Protein AF-S7HVR5-F1 (afdb_monomer_lite)

Secondary structure (DSSP, 8-state):
-EEEEEEESS--SS--TTSTTSS----TTSSSEEEB-HHHHHHHHHHGGG-TTSPB--EETTEEPPTTSHHHHHHHHHHHH-HHHHHHHTTT-HHHHHHHHHHHTT-SS-SEE--B--EEEEEEETT--GGGPEETT-B---HHHHHHHHHHHHHHH--GGG--HHHHHHHHHTT----TT--HHHHHHHHHHHHHHHHHTT-TT-TT----S--SHHHHHHHHHHHHS-----HHHHHHHHTS-HHHHHHHHHHHTTS----TT--BHHHHHHHHHHHHHHH-TTS-HHHHHHHHHHHHHHHS---EEEEE-SSSSTT-EEEEE--HHHHHT-EEEE--TTS--------

pLDDT: mean 81.29, std 15.06, range [29.91, 96.62]

Foldseek 3Di:
DDKWKAFFLDDDQADDLVCQCLGLVDQPLFRFGWTAHLQLRVQSLAVQQPPPSGFWFKFAPNHTDDPPDLLNVLVVCCVVPNLVVSVVVCPPVVVNVVNSVVQPVVPDDGNIDTGSRTFMKTKFFPPDDQVVFAALQDFPPDLVLVLLLQLVLCQVQPDPVPADPQLQVLLVVLVHHDDPPDGLLNSLVSLVVSQLVVLCVVDVPPPVPDPDPPDDVLSSVLSCCQLAVDDPDPVVSVVSVVSGDPSSVSNSCSSCVLTFRHYNVGRRNSSQLVSQLSSNCSSCVVDDSSRSSLVSLVSCCVSVVRQWHWYQRPDDDVRGIMITGSHPVSRRPMHIDTDDSPDPPPDPDDD

Organism: NCBI:txid1336752

Structure (mmCIF, N/CA/C/O backbone):
data_AF-S7HVR5-F1
#
_entry.id   AF-S7HVR5-F1
#
loop_
_atom_site.group_PDB
_atom_site.id
_atom_site.type_symbol
_atom_site.label_atom_id
_atom_site.label_alt_id
_atom_site.label_comp_id
_atom_site.label_asym_id
_atom_site.label_entity_id
_atom_site.label_seq_id
_atom_site.pdbx_PDB_ins_code
_atom_site.Cartn_x
_atom_site.Cartn_y
_atom_site.Cartn_z
_atom_site.occupancy
_atom_site.B_iso_or_equiv
_atom_site.auth_seq_id
_atom_site.auth_comp_id
_atom_site.auth_asym_id
_atom_site.auth_atom_id
_atom_site.pdbx_PDB_model_num
ATOM 1 N N . MET A 1 1 ? 0.130 -18.355 -11.139 1.00 87.44 1 MET A N 1
ATOM 2 C CA . MET A 1 1 ? 1.204 -17.489 -11.684 1.00 87.44 1 MET A CA 1
ATOM 3 C C . MET A 1 1 ? 0.546 -16.626 -12.722 1.00 87.44 1 MET A C 1
ATOM 5 O O . MET A 1 1 ? -0.031 -17.181 -13.649 1.00 87.44 1 MET A O 1
ATOM 9 N N . ILE A 1 2 ? 0.646 -15.315 -12.573 1.00 93.62 2 ILE A N 1
ATOM 10 C CA . ILE A 1 2 ? 0.041 -14.363 -13.503 1.00 93.62 2 ILE A CA 1
ATOM 11 C C . ILE A 1 2 ? 1.133 -13.702 -14.338 1.00 93.62 2 ILE A C 1
ATOM 13 O O . ILE A 1 2 ? 2.229 -13.432 -13.839 1.00 93.62 2 ILE A O 1
ATOM 17 N N . THR A 1 3 ? 0.840 -13.453 -15.611 1.00 95.44 3 THR A N 1
ATOM 18 C CA . THR A 1 3 ? 1.659 -12.600 -16.475 1.00 95.44 3 THR A CA 1
ATOM 19 C C . THR A 1 3 ? 0.912 -11.296 -16.693 1.00 95.44 3 THR A C 1
ATOM 21 O O . THR A 1 3 ? -0.215 -11.296 -17.176 1.00 95.44 3 THR A O 1
ATOM 24 N N . THR A 1 4 ? 1.539 -10.191 -16.314 1.00 95.88 4 THR A N 1
ATOM 25 C CA . THR A 1 4 ? 0.947 -8.852 -16.321 1.00 95.88 4 THR A CA 1
ATOM 26 C C . THR A 1 4 ? 1.988 -7.819 -16.751 1.00 95.88 4 THR A C 1
ATOM 28 O O . THR A 1 4 ? 3.149 -8.169 -16.982 1.00 95.88 4 THR A O 1
ATOM 31 N N . PHE A 1 5 ? 1.595 -6.559 -16.912 1.00 95.88 5 PHE A N 1
ATOM 32 C CA . PHE A 1 5 ? 2.468 -5.502 -17.418 1.00 95.88 5 PHE A CA 1
ATOM 33 C C . PHE A 1 5 ? 2.444 -4.287 -16.504 1.00 95.88 5 PHE A C 1
ATOM 35 O O . PHE A 1 5 ? 1.416 -3.957 -15.928 1.00 95.88 5 PHE A O 1
ATOM 42 N N . THR A 1 6 ? 3.569 -3.593 -16.388 1.00 93.75 6 THR A N 1
ATOM 43 C CA . THR A 1 6 ? 3.641 -2.306 -15.685 1.00 93.75 6 THR A CA 1
ATOM 44 C C . THR A 1 6 ? 4.550 -1.356 -16.443 1.00 93.75 6 THR A C 1
ATOM 46 O O . THR A 1 6 ? 5.480 -1.791 -17.127 1.00 93.75 6 THR A O 1
ATOM 49 N N . ALA A 1 7 ? 4.280 -0.062 -16.330 1.00 91.12 7 ALA A N 1
ATOM 50 C CA . ALA A 1 7 ? 5.158 0.974 -16.838 1.00 91.12 7 ALA A CA 1
ATOM 51 C C . ALA A 1 7 ? 5.662 1.824 -15.682 1.00 91.12 7 ALA A C 1
ATOM 53 O O . ALA A 1 7 ? 4.897 2.202 -14.797 1.00 91.12 7 ALA A O 1
ATOM 54 N N . THR A 1 8 ? 6.943 2.167 -15.715 1.00 89.06 8 THR A N 1
ATOM 55 C CA . THR A 1 8 ? 7.559 3.021 -14.701 1.00 89.06 8 THR A CA 1
ATOM 56 C C . THR A 1 8 ? 8.402 4.092 -15.364 1.00 89.06 8 THR A C 1
ATOM 58 O O . THR A 1 8 ? 8.931 3.889 -16.455 1.00 89.06 8 THR A O 1
ATOM 61 N N . PRO A 1 9 ? 8.597 5.246 -14.720 1.00 87.50 9 PRO A N 1
ATOM 62 C CA . PRO A 1 9 ? 9.498 6.253 -15.259 1.00 87.50 9 PRO A CA 1
ATOM 63 C C . PRO A 1 9 ? 10.960 5.848 -15.107 1.00 87.50 9 PRO A C 1
ATOM 65 O O . PRO A 1 9 ? 11.780 6.351 -15.854 1.00 87.50 9 PRO A O 1
ATOM 68 N N . LYS A 1 10 ? 11.311 4.969 -14.164 1.00 87.12 10 LYS A N 1
ATOM 69 C CA . LYS A 1 10 ? 12.697 4.575 -13.883 1.00 87.12 10 LYS A CA 1
ATOM 70 C C . LYS A 1 10 ? 12.962 3.111 -14.206 1.00 87.12 10 LYS A C 1
ATOM 72 O O . LYS A 1 10 ? 12.106 2.265 -13.929 1.00 87.12 10 LYS A O 1
ATOM 77 N N . ARG A 1 11 ? 14.155 2.816 -14.730 1.00 87.31 11 ARG A N 1
ATOM 78 C CA . ARG A 1 11 ? 14.681 1.453 -14.869 1.00 87.31 11 ARG A CA 1
ATOM 79 C C . ARG A 1 11 ? 15.005 0.841 -13.510 1.00 87.31 11 ARG A C 1
ATOM 81 O O . ARG A 1 11 ? 15.521 1.522 -12.623 1.00 87.31 11 ARG A O 1
ATOM 88 N N . PHE A 1 12 ? 14.712 -0.445 -13.349 1.00 87.44 12 PHE A N 1
ATOM 89 C CA . PHE A 1 12 ? 15.081 -1.222 -12.170 1.00 87.44 12 PHE A CA 1
ATOM 90 C C . PHE A 1 12 ? 15.199 -2.709 -12.512 1.00 87.44 12 PHE A C 1
ATOM 92 O O . PHE A 1 12 ? 14.479 -3.215 -13.366 1.00 87.44 12 PHE A O 1
ATOM 99 N N . ASP A 1 13 ? 16.068 -3.407 -11.780 1.00 87.12 13 ASP A N 1
ATOM 100 C CA . ASP A 1 13 ? 16.303 -4.849 -11.957 1.00 87.12 13 ASP A CA 1
ATOM 101 C C . ASP A 1 13 ? 15.422 -5.719 -11.050 1.00 87.12 13 ASP A C 1
ATOM 103 O O . ASP A 1 13 ? 15.307 -6.928 -11.243 1.00 87.12 13 ASP A O 1
ATOM 107 N N . LYS A 1 14 ? 14.812 -5.108 -10.031 1.00 90.38 14 LYS A N 1
ATOM 108 C CA . LYS A 1 14 ? 13.903 -5.760 -9.087 1.00 90.38 14 LYS A CA 1
ATOM 109 C C . LYS A 1 14 ? 12.926 -4.759 -8.480 1.00 90.38 14 LYS A C 1
ATOM 111 O O . LYS A 1 14 ? 13.266 -3.582 -8.334 1.00 90.38 14 LYS A O 1
ATOM 116 N N . PHE A 1 15 ? 11.749 -5.242 -8.091 1.00 89.00 15 PHE A N 1
ATOM 117 C CA . PHE A 1 15 ? 10.812 -4.455 -7.297 1.00 89.00 15 PHE A CA 1
ATOM 118 C C . PHE A 1 15 ? 11.431 -4.105 -5.942 1.00 89.00 15 PHE A C 1
ATOM 120 O O . PHE A 1 15 ? 12.113 -4.918 -5.319 1.00 89.00 15 PHE A O 1
ATOM 127 N N . ASP A 1 16 ? 11.223 -2.864 -5.517 1.00 85.06 16 ASP A N 1
ATOM 128 C CA . ASP A 1 16 ? 11.721 -2.334 -4.253 1.00 85.06 16 ASP A CA 1
ATOM 129 C C . ASP A 1 16 ? 10.683 -1.354 -3.711 1.00 85.06 16 ASP A C 1
ATOM 131 O O . ASP A 1 16 ? 10.463 -0.281 -4.281 1.00 85.06 16 ASP A O 1
ATOM 135 N N . PHE A 1 17 ? 10.038 -1.726 -2.608 1.00 81.56 17 PHE A N 1
ATOM 136 C CA . PHE A 1 17 ? 9.002 -0.913 -1.972 1.00 81.56 17 PHE A CA 1
ATOM 137 C C . PHE A 1 17 ? 9.556 0.407 -1.429 1.00 81.56 17 PHE A C 1
ATOM 139 O O . PHE A 1 17 ? 8.809 1.357 -1.220 1.00 81.56 17 PHE A O 1
ATOM 146 N N . ASN A 1 18 ? 10.873 0.532 -1.257 1.00 80.56 18 ASN A N 1
ATOM 147 C CA . ASN A 1 18 ? 11.508 1.802 -0.898 1.00 80.56 18 ASN A CA 1
ATOM 148 C C . ASN A 1 18 ? 11.632 2.766 -2.082 1.00 80.56 18 ASN A C 1
ATOM 150 O O . ASN A 1 18 ? 12.010 3.919 -1.893 1.00 80.56 18 ASN A O 1
ATOM 154 N N . LYS A 1 19 ? 11.315 2.305 -3.297 1.00 76.25 19 LYS A N 1
ATOM 155 C CA . LYS A 1 19 ? 11.345 3.098 -4.531 1.00 76.25 19 LYS A CA 1
ATOM 156 C C . LYS A 1 19 ? 9.959 3.352 -5.124 1.00 76.25 19 LYS A C 1
ATOM 158 O O . LYS A 1 19 ? 9.861 4.082 -6.113 1.00 76.25 19 LYS A O 1
ATOM 163 N N . ILE A 1 20 ? 8.890 2.809 -4.541 1.00 72.56 20 ILE A N 1
ATOM 164 C CA . ILE A 1 20 ? 7.516 3.180 -4.913 1.00 72.56 20 ILE A CA 1
ATOM 165 C C . ILE A 1 20 ? 7.343 4.691 -4.676 1.00 72.56 20 ILE A C 1
ATOM 167 O O . ILE A 1 20 ? 7.841 5.238 -3.696 1.00 72.56 20 ILE A O 1
ATOM 171 N N . GLY A 1 21 ? 6.712 5.393 -5.622 1.00 59.53 21 GLY A N 1
ATOM 172 C CA . GLY A 1 21 ? 6.538 6.849 -5.560 1.00 59.53 21 GLY A CA 1
ATOM 173 C C . GLY A 1 21 ? 7.727 7.675 -6.070 1.00 59.53 21 GLY A C 1
ATOM 174 O O . GLY A 1 21 ? 7.537 8.837 -6.414 1.00 59.53 21 GLY A O 1
ATOM 175 N N . THR A 1 22 ? 8.918 7.086 -6.270 1.00 56.16 22 THR A N 1
ATOM 176 C CA . THR A 1 22 ? 10.087 7.795 -6.855 1.00 56.16 22 THR A CA 1
ATOM 177 C C . THR A 1 22 ? 9.937 8.125 -8.351 1.00 56.16 22 THR A C 1
ATOM 179 O O . THR A 1 22 ? 10.825 8.724 -8.957 1.00 56.16 22 THR A O 1
ATOM 182 N N . GLY A 1 23 ? 8.776 7.808 -8.933 1.00 49.44 23 GLY A N 1
ATOM 183 C CA . GLY A 1 23 ? 8.323 8.453 -10.160 1.00 49.44 23 GLY A CA 1
ATOM 184 C C . GLY A 1 23 ? 6.919 8.073 -10.655 1.00 49.44 23 GLY A C 1
ATOM 185 O O . GLY A 1 23 ? 6.412 8.727 -11.561 1.00 49.44 23 GLY A O 1
ATOM 186 N N . THR A 1 24 ? 6.255 7.053 -10.106 1.00 50.53 24 THR A N 1
ATOM 187 C CA . THR A 1 24 ? 4.878 6.720 -10.523 1.00 50.53 24 THR A CA 1
ATOM 188 C C . THR A 1 24 ? 3.845 7.717 -9.994 1.00 50.53 24 THR A C 1
ATOM 190 O O . THR A 1 24 ? 2.806 7.882 -10.621 1.00 50.53 24 THR A O 1
ATOM 193 N N . GLY A 1 25 ? 4.136 8.400 -8.875 1.00 51.62 25 GLY A N 1
ATOM 194 C CA . GLY A 1 25 ? 3.323 9.488 -8.311 1.00 51.62 25 GLY A CA 1
ATOM 195 C C . GLY A 1 25 ? 1.897 9.113 -7.890 1.00 51.62 25 GLY A C 1
ATOM 196 O O . GLY A 1 25 ? 1.146 9.989 -7.478 1.00 51.62 25 GLY A O 1
ATOM 197 N N . LEU A 1 26 ? 1.511 7.841 -8.008 1.00 56.91 26 LEU A N 1
ATOM 198 C CA . LEU A 1 26 ? 0.142 7.374 -7.835 1.00 56.91 26 LEU A CA 1
ATOM 199 C C . LEU A 1 26 ? 0.158 6.148 -6.918 1.00 56.91 26 LEU A C 1
ATOM 201 O O . LEU A 1 26 ? 0.601 5.074 -7.315 1.00 56.91 26 LEU A O 1
ATOM 205 N N . ALA A 1 27 ? -0.295 6.343 -5.682 1.00 68.75 27 ALA A N 1
ATOM 206 C CA . ALA A 1 27 ? -0.603 5.296 -4.708 1.00 68.75 27 ALA A CA 1
ATOM 207 C C . ALA A 1 27 ? -2.101 5.380 -4.363 1.00 68.75 27 ALA A C 1
ATOM 209 O O . ALA A 1 27 ? -2.484 5.573 -3.215 1.00 68.75 27 ALA A O 1
ATOM 210 N N . ARG A 1 28 ? -2.950 5.347 -5.401 1.00 76.12 28 ARG A N 1
ATOM 211 C CA . ARG A 1 28 ? -4.399 5.597 -5.291 1.00 76.12 28 ARG A CA 1
ATOM 212 C C . ARG A 1 28 ? -5.130 4.500 -4.515 1.00 76.12 28 ARG A C 1
ATOM 214 O O . ARG A 1 28 ? -6.052 4.795 -3.769 1.00 76.12 28 ARG A O 1
ATOM 221 N N . HIS A 1 29 ? -4.722 3.257 -4.724 1.00 77.50 29 HIS A N 1
ATOM 222 C CA . HIS A 1 29 ? -5.319 2.050 -4.162 1.00 77.50 29 HIS A CA 1
ATOM 223 C C . HIS A 1 29 ? -4.344 1.393 -3.173 1.00 77.50 29 HIS A C 1
ATOM 225 O O . HIS A 1 29 ? -4.072 0.196 -3.229 1.00 77.50 29 HIS A O 1
ATOM 231 N N . GLY A 1 30 ? -3.733 2.225 -2.323 1.00 75.06 30 GLY A N 1
ATOM 232 C CA . GLY A 1 30 ? -2.709 1.820 -1.365 1.00 75.06 30 GLY A CA 1
ATOM 233 C C . GLY A 1 30 ? -1.280 1.831 -1.919 1.00 75.06 30 GLY A C 1
ATOM 234 O O . GLY A 1 30 ? -1.008 2.155 -3.086 1.00 75.06 30 GLY A O 1
ATOM 235 N N . PHE A 1 31 ? -0.334 1.493 -1.040 1.00 84.38 31 PHE A N 1
ATOM 236 C CA . PHE A 1 31 ? 1.101 1.527 -1.326 1.00 84.38 31 PHE A CA 1
ATOM 237 C C . PHE A 1 31 ? 1.615 0.207 -1.927 1.00 84.38 31 PHE A C 1
ATOM 239 O O . PHE A 1 31 ? 2.047 -0.700 -1.219 1.00 84.38 31 PHE A O 1
ATOM 246 N N . GLY A 1 32 ? 1.586 0.094 -3.253 1.00 88.38 32 GLY A N 1
ATOM 247 C CA . GLY A 1 32 ? 1.993 -1.127 -3.951 1.00 88.38 32 GLY A CA 1
ATOM 248 C C . GLY A 1 32 ? 2.496 -0.883 -5.368 1.00 88.38 32 GLY A C 1
ATOM 249 O O . GLY A 1 32 ? 2.666 0.259 -5.805 1.00 88.38 32 GLY A O 1
ATOM 250 N N . PHE A 1 33 ? 2.734 -1.975 -6.095 1.00 90.56 33 PHE A N 1
ATOM 251 C CA . PHE A 1 33 ? 2.999 -1.918 -7.531 1.00 90.56 33 PHE A CA 1
ATOM 252 C C . PHE A 1 33 ? 1.731 -2.209 -8.325 1.00 90.56 33 PHE A C 1
ATOM 254 O O . PHE A 1 33 ? 0.983 -3.133 -8.017 1.00 90.56 33 PHE A O 1
ATOM 261 N N . TYR A 1 34 ? 1.539 -1.409 -9.368 1.00 92.44 34 TYR A N 1
ATOM 262 C CA . TYR A 1 34 ? 0.348 -1.397 -10.199 1.00 92.44 34 TYR A CA 1
ATOM 263 C C . TYR A 1 34 ? 0.660 -2.084 -11.520 1.00 92.44 34 TYR A C 1
ATOM 265 O O . TYR A 1 34 ? 1.657 -1.772 -12.183 1.00 92.44 34 TYR A O 1
ATOM 273 N N . PHE A 1 35 ? -0.191 -3.026 -11.896 1.00 94.44 35 PHE A N 1
ATOM 274 C CA . PHE A 1 35 ? -0.044 -3.843 -13.084 1.00 94.44 35 PHE A CA 1
ATOM 275 C C . PHE A 1 35 ? -1.344 -3.887 -13.869 1.00 94.44 35 PHE A C 1
ATOM 277 O O . PHE A 1 35 ? -2.427 -3.742 -13.319 1.00 94.44 35 PHE A O 1
ATOM 284 N N . GLY A 1 36 ? -1.261 -4.147 -15.161 1.00 94.88 36 GLY A N 1
ATOM 285 C CA . GLY A 1 36 ? -2.432 -4.175 -16.013 1.00 94.88 36 GLY A CA 1
ATOM 286 C C . GLY A 1 36 ? -2.220 -4.947 -17.296 1.00 94.88 36 GLY A C 1
ATOM 287 O O . GLY A 1 36 ? -1.223 -5.650 -17.497 1.00 94.88 36 GLY A O 1
ATOM 288 N N . SER A 1 37 ? -3.187 -4.779 -18.191 1.00 95.19 37 SER A N 1
ATOM 289 C CA . SER A 1 37 ? -3.078 -5.256 -19.561 1.00 95.19 37 SER A CA 1
ATOM 290 C C . SER A 1 37 ? -1.877 -4.597 -20.273 1.00 95.19 37 SER A C 1
ATOM 292 O O . SER A 1 37 ? -1.429 -3.514 -19.877 1.00 95.19 37 SER A O 1
ATOM 294 N N . PRO A 1 38 ? -1.345 -5.204 -21.351 1.00 94.19 38 PRO A N 1
ATOM 295 C CA . PRO A 1 38 ? -0.306 -4.564 -22.158 1.00 94.19 38 PRO A CA 1
ATOM 296 C C . PRO A 1 38 ? -0.720 -3.182 -22.679 1.00 94.19 38 PRO A C 1
ATOM 298 O O . PRO A 1 38 ? 0.121 -2.290 -22.785 1.00 94.19 38 PRO A O 1
ATOM 301 N N . ASP A 1 39 ? -1.999 -3.008 -23.024 1.00 93.44 39 ASP A N 1
ATOM 302 C CA . ASP A 1 39 ? -2.537 -1.742 -23.522 1.00 93.44 39 ASP A CA 1
ATOM 303 C C . ASP A 1 39 ? -2.596 -0.698 -22.402 1.00 93.44 39 ASP A C 1
ATOM 305 O O . ASP A 1 39 ? -2.081 0.405 -22.580 1.00 93.44 39 ASP A O 1
ATOM 309 N N . LEU A 1 40 ? -3.087 -1.071 -21.217 1.00 93.56 40 LEU A N 1
ATOM 310 C CA . LEU A 1 40 ? -3.104 -0.187 -20.053 1.00 93.56 40 LEU A CA 1
ATOM 311 C C . LEU A 1 40 ? -1.691 0.260 -19.658 1.00 93.56 40 LEU A C 1
ATOM 313 O O . LEU A 1 40 ? -1.435 1.444 -19.442 1.00 93.56 40 LEU A O 1
ATOM 317 N N . ALA A 1 41 ? -0.736 -0.669 -19.613 1.00 93.00 41 ALA A N 1
ATOM 318 C CA . ALA A 1 41 ? 0.645 -0.337 -19.288 1.00 93.00 41 ALA A CA 1
ATOM 319 C C . ALA A 1 41 ? 1.280 0.594 -20.345 1.00 93.00 41 ALA A C 1
ATOM 321 O O . ALA A 1 41 ? 2.046 1.491 -19.994 1.00 93.00 41 ALA A O 1
ATOM 322 N N . LYS A 1 42 ? 0.928 0.462 -21.634 1.00 91.19 42 LYS A N 1
ATOM 323 C CA . LYS A 1 42 ? 1.323 1.433 -22.677 1.00 91.19 42 LYS A CA 1
ATOM 324 C C . LYS A 1 42 ? 0.681 2.804 -22.472 1.00 91.19 42 LYS A C 1
ATOM 326 O O . LYS A 1 42 ? 1.344 3.814 -22.729 1.00 91.19 42 LYS A O 1
ATOM 331 N N . ASP A 1 43 ? -0.566 2.855 -22.019 1.00 90.94 43 ASP A N 1
ATOM 332 C CA . ASP A 1 43 ? -1.246 4.113 -21.715 1.00 90.94 43 ASP A CA 1
ATOM 333 C C . ASP A 1 43 ? -0.558 4.830 -20.547 1.00 90.94 43 ASP A C 1
ATOM 335 O O . ASP A 1 43 ? -0.200 6.001 -20.696 1.00 90.94 43 ASP A O 1
ATOM 339 N N . TYR A 1 44 ? -0.215 4.120 -19.466 1.00 90.00 44 TYR A N 1
ATOM 340 C CA . TYR A 1 44 ? 0.633 4.652 -18.389 1.00 90.00 44 TYR A CA 1
ATOM 341 C C . TYR A 1 44 ? 2.002 5.114 -18.904 1.00 90.00 44 TYR A C 1
ATOM 343 O O . TYR A 1 44 ? 2.408 6.246 -18.641 1.00 90.00 44 TYR A O 1
ATOM 351 N N . LEU A 1 45 ? 2.694 4.302 -19.711 1.00 88.81 45 LEU A N 1
ATOM 352 C CA . LEU A 1 45 ? 3.977 4.673 -20.323 1.00 88.81 45 LEU A CA 1
ATOM 353 C C . LEU A 1 45 ? 3.878 5.985 -21.119 1.00 88.81 45 LEU A C 1
ATOM 355 O O . LEU A 1 45 ? 4.805 6.796 -21.150 1.00 88.81 45 LEU A O 1
ATOM 359 N N . SER A 1 46 ? 2.740 6.215 -21.776 1.00 86.94 46 SER A N 1
ATOM 360 C CA . SER A 1 46 ? 2.511 7.422 -22.564 1.00 86.94 46 SER A CA 1
ATOM 361 C C . SER A 1 46 ? 2.496 8.698 -21.716 1.00 86.94 46 SER A C 1
ATOM 363 O O . SER A 1 46 ? 2.916 9.743 -22.220 1.00 86.94 46 SER A O 1
ATOM 365 N N . THR A 1 47 ? 2.106 8.606 -20.441 1.00 86.31 47 THR A N 1
ATOM 366 C CA . THR A 1 47 ? 2.099 9.730 -19.489 1.00 86.31 47 THR A CA 1
ATOM 367 C C . THR A 1 47 ? 3.513 10.178 -19.116 1.00 86.31 47 THR A C 1
ATOM 369 O O . THR A 1 47 ? 3.751 11.363 -18.888 1.00 86.31 47 THR A O 1
ATOM 372 N N . TYR A 1 48 ? 4.492 9.269 -19.168 1.00 86.44 48 TYR A N 1
ATOM 373 C CA . TYR A 1 48 ? 5.888 9.584 -18.866 1.00 86.44 48 TYR A CA 1
ATOM 374 C C . TYR A 1 48 ? 6.599 10.349 -19.982 1.00 86.44 48 TYR A C 1
ATOM 376 O O . TYR A 1 48 ? 7.662 10.904 -19.726 1.00 86.44 48 TYR A O 1
ATOM 384 N N . LYS A 1 49 ? 6.002 10.455 -21.184 1.00 80.88 49 LYS A N 1
ATOM 385 C CA . LYS A 1 49 ? 6.577 11.150 -22.359 1.00 80.88 49 LYS A CA 1
ATOM 386 C C . LYS A 1 49 ? 7.032 12.584 -22.081 1.00 80.88 49 LYS A C 1
ATOM 388 O O . LYS A 1 49 ? 7.899 13.099 -22.788 1.00 80.88 49 LYS A O 1
ATOM 393 N N . THR A 1 50 ? 6.382 13.238 -21.125 1.00 76.75 50 THR A N 1
ATOM 394 C CA . THR A 1 50 ? 6.617 14.635 -20.742 1.00 76.75 50 THR A CA 1
ATOM 395 C C . THR A 1 50 ? 7.053 14.771 -19.286 1.00 76.75 50 THR A C 1
ATOM 397 O O . THR A 1 50 ? 7.040 15.876 -18.754 1.00 76.75 50 THR A O 1
ATOM 400 N N . TYR A 1 51 ? 7.384 13.663 -18.621 1.00 81.44 51 TYR A N 1
ATOM 401 C CA . TYR A 1 51 ? 7.823 13.669 -17.234 1.00 81.44 51 TYR A CA 1
ATOM 402 C C . TYR A 1 51 ? 9.350 13.719 -17.182 1.00 81.44 51 TYR A C 1
ATOM 404 O O . TYR A 1 51 ? 10.015 12.744 -17.521 1.00 81.44 51 TYR A O 1
ATOM 412 N N . ASP A 1 52 ? 9.909 14.839 -16.722 1.00 79.31 52 ASP A N 1
ATOM 413 C CA . ASP A 1 52 ? 11.367 15.043 -16.634 1.00 79.31 52 ASP A CA 1
ATOM 414 C C . ASP A 1 52 ? 12.058 14.033 -15.700 1.00 79.31 52 ASP A C 1
ATOM 416 O O . ASP A 1 52 ? 13.254 13.773 -15.819 1.00 79.31 52 ASP A O 1
ATOM 420 N N . GLY A 1 53 ? 11.305 13.425 -14.777 1.00 80.88 53 GLY A N 1
ATOM 421 C CA . GLY A 1 53 ? 11.796 12.348 -13.922 1.00 80.88 53 GLY A CA 1
ATOM 422 C C . GLY A 1 53 ? 11.893 10.991 -14.624 1.00 80.88 53 GLY A C 1
ATOM 423 O O . GLY A 1 53 ? 12.434 10.061 -14.031 1.00 80.88 53 GLY A O 1
ATOM 424 N N . ALA A 1 54 ? 11.406 10.838 -15.857 1.00 84.81 54 ALA A N 1
ATOM 425 C CA . ALA A 1 54 ? 11.473 9.575 -16.580 1.00 84.81 54 ALA A CA 1
ATOM 426 C C . ALA A 1 54 ? 12.828 9.356 -17.258 1.00 84.81 54 ALA A C 1
ATOM 428 O O . ALA A 1 54 ? 13.447 10.274 -17.789 1.00 84.81 54 ALA A O 1
ATOM 429 N N . ASP A 1 55 ? 13.279 8.110 -17.255 1.00 82.31 55 ASP A N 1
ATOM 430 C CA . ASP A 1 55 ? 14.494 7.696 -17.923 1.00 82.31 55 ASP A CA 1
ATOM 431 C C . ASP A 1 55 ? 14.349 7.868 -19.440 1.00 82.31 55 ASP A C 1
ATOM 433 O O . ASP A 1 55 ? 13.267 7.661 -20.023 1.00 82.31 55 ASP A O 1
ATOM 437 N N . PRO A 1 56 ? 15.440 8.288 -20.098 1.00 80.19 56 PRO A N 1
ATOM 438 C CA . PRO A 1 56 ? 15.429 8.541 -21.520 1.00 80.19 56 PRO A CA 1
ATOM 439 C C . PRO A 1 56 ? 15.325 7.233 -22.302 1.00 80.19 56 PRO A C 1
ATOM 441 O O . PRO A 1 56 ? 16.032 6.259 -22.045 1.00 80.19 56 PRO A O 1
ATOM 444 N N . THR A 1 57 ? 14.489 7.232 -23.337 1.00 81.50 57 THR A N 1
ATOM 445 C CA . THR A 1 57 ? 14.544 6.213 -24.386 1.00 81.50 57 THR A CA 1
ATOM 446 C C . THR A 1 57 ? 15.276 6.796 -25.583 1.00 81.50 57 THR A C 1
ATOM 448 O O . THR A 1 57 ? 14.744 7.663 -26.275 1.00 81.50 57 THR A O 1
ATOM 451 N N . TYR A 1 58 ? 16.483 6.316 -25.873 1.00 84.19 58 TYR A N 1
ATOM 452 C CA . TYR A 1 58 ? 17.202 6.754 -27.066 1.00 84.19 58 TYR A CA 1
ATOM 453 C C . TYR A 1 58 ? 16.656 6.052 -28.305 1.00 84.19 58 TYR A C 1
ATOM 455 O O . TYR A 1 58 ? 16.538 4.828 -28.349 1.00 84.19 58 TYR A O 1
ATOM 463 N N . MET A 1 59 ? 16.317 6.832 -29.332 1.00 81.94 59 MET A N 1
ATOM 464 C CA . MET A 1 59 ? 15.839 6.299 -30.605 1.00 81.94 59 MET A CA 1
ATOM 465 C C . MET A 1 59 ? 16.651 6.843 -31.772 1.00 81.94 59 MET A C 1
ATOM 467 O O . MET A 1 59 ? 16.893 8.046 -31.864 1.00 81.94 59 MET A O 1
ATOM 471 N N . TYR A 1 60 ? 16.979 5.979 -32.727 1.00 82.81 60 TYR A N 1
ATOM 472 C CA . TYR A 1 60 ? 17.623 6.349 -33.983 1.00 82.81 60 TYR A CA 1
ATOM 473 C C . TYR A 1 60 ? 16.862 5.738 -35.157 1.00 82.81 60 TYR A C 1
ATOM 475 O O . TYR A 1 60 ? 16.618 4.533 -35.191 1.00 82.81 60 TYR A O 1
ATOM 483 N N . LYS A 1 61 ? 16.461 6.574 -36.128 1.00 81.12 61 LYS A N 1
ATOM 484 C CA . LYS A 1 61 ? 15.632 6.160 -37.282 1.00 81.12 61 LYS A CA 1
ATOM 485 C C . LYS A 1 61 ? 14.393 5.350 -36.862 1.00 81.12 61 LYS A C 1
ATOM 487 O O . LYS A 1 61 ? 14.108 4.299 -37.430 1.00 81.12 61 LYS A O 1
ATOM 492 N N . SER A 1 62 ? 13.693 5.838 -35.837 1.00 74.88 62 SER A N 1
ATOM 493 C CA . SER A 1 62 ? 12.495 5.210 -35.256 1.00 74.88 62 SER A CA 1
ATOM 494 C C . SER A 1 62 ? 12.713 3.841 -34.601 1.00 74.88 62 SER A C 1
ATOM 496 O O . SER A 1 62 ? 11.736 3.183 -34.261 1.00 74.88 62 SER A O 1
ATOM 498 N N . LYS A 1 63 ? 13.961 3.415 -34.382 1.00 79.62 63 LYS A N 1
ATOM 499 C CA . LYS A 1 63 ? 14.286 2.210 -33.611 1.00 79.62 63 LYS A CA 1
ATOM 500 C C . LYS A 1 63 ? 14.806 2.594 -32.236 1.00 79.62 63 LYS A C 1
ATOM 502 O O . LYS A 1 63 ? 15.614 3.519 -32.144 1.00 79.62 63 LYS A O 1
ATOM 507 N N . ILE A 1 64 ? 14.352 1.888 -31.201 1.00 80.38 64 ILE A N 1
ATOM 508 C CA . ILE A 1 64 ? 14.958 1.974 -29.869 1.00 80.38 64 ILE A CA 1
ATOM 509 C C . ILE A 1 64 ? 16.417 1.526 -29.965 1.00 80.38 64 ILE A C 1
ATOM 511 O O . ILE A 1 64 ? 16.754 0.595 -30.700 1.00 80.38 64 ILE A O 1
ATOM 515 N N . ILE A 1 65 ? 17.272 2.235 -29.244 1.00 83.81 65 ILE A N 1
ATOM 516 C CA . ILE A 1 65 ? 18.638 1.829 -28.967 1.00 83.81 65 ILE A CA 1
ATOM 517 C C . ILE A 1 65 ? 18.641 1.146 -27.603 1.00 83.81 65 ILE A C 1
ATOM 519 O O . ILE A 1 65 ? 18.309 1.773 -26.598 1.00 83.81 65 ILE A O 1
ATOM 523 N N . GLU A 1 66 ? 18.999 -0.136 -27.595 1.00 82.31 66 GLU A N 1
ATOM 524 C CA . GLU A 1 66 ? 19.021 -0.956 -26.385 1.00 82.31 66 GLU A CA 1
ATOM 525 C C . GLU A 1 66 ? 20.093 -0.464 -25.396 1.00 82.31 66 GLU A C 1
ATOM 527 O O . GLU A 1 66 ? 21.181 -0.069 -25.841 1.00 82.31 66 GLU A O 1
ATOM 532 N N . PRO A 1 67 ? 19.826 -0.499 -24.079 1.00 80.88 67 PRO A N 1
ATOM 533 C CA . PRO A 1 67 ? 20.821 -0.232 -23.039 1.00 80.88 67 PRO A CA 1
ATOM 534 C C . PRO A 1 67 ? 22.076 -1.089 -23.189 1.00 80.88 67 PRO A C 1
ATOM 536 O O . PRO A 1 67 ? 22.040 -2.153 -23.801 1.00 80.88 67 PRO A O 1
ATOM 539 N N . GLU A 1 68 ? 23.194 -0.610 -22.638 1.00 83.31 68 GLU A N 1
ATOM 540 C CA . GLU A 1 68 ? 24.488 -1.326 -22.628 1.00 83.31 68 GLU A CA 1
ATOM 541 C C . GLU A 1 68 ? 25.065 -1.635 -24.025 1.00 83.31 68 GLU A C 1
ATOM 543 O O . GLU A 1 68 ? 26.020 -2.397 -24.183 1.00 83.31 68 GLU A O 1
ATOM 548 N N . THR A 1 69 ? 24.510 -1.023 -25.072 1.00 89.38 69 THR A N 1
ATOM 549 C CA . THR A 1 69 ? 25.080 -1.066 -26.417 1.00 89.38 69 THR A CA 1
ATOM 550 C C . THR A 1 69 ? 25.967 0.152 -26.667 1.00 89.38 69 THR A C 1
ATOM 552 O O . THR A 1 69 ? 25.721 1.238 -26.146 1.00 89.38 69 THR A O 1
ATOM 555 N N . ILE A 1 70 ? 26.968 0.016 -27.545 1.00 92.25 70 ILE A N 1
ATOM 556 C CA . ILE A 1 70 ? 27.828 1.143 -27.960 1.00 92.25 70 ILE A CA 1
ATOM 557 C C . ILE A 1 70 ? 27.002 2.370 -28.408 1.00 92.25 70 ILE A C 1
ATOM 559 O O . ILE A 1 70 ? 27.303 3.480 -27.969 1.00 92.25 70 ILE A O 1
ATOM 563 N N . PRO A 1 71 ? 25.949 2.226 -29.244 1.00 90.31 71 PRO A N 1
ATOM 564 C CA . PRO A 1 71 ? 25.060 3.336 -29.574 1.00 90.31 71 PRO A CA 1
ATOM 565 C C . PRO A 1 71 ? 24.443 4.054 -28.371 1.00 90.31 71 PRO A C 1
ATOM 567 O O . PRO A 1 71 ? 24.317 5.279 -28.402 1.00 90.31 71 PRO A O 1
ATOM 570 N N . TYR A 1 72 ? 24.057 3.304 -27.336 1.00 88.50 72 TYR A N 1
ATOM 571 C CA . TYR A 1 72 ? 23.444 3.843 -26.125 1.00 88.50 72 TYR A CA 1
ATOM 572 C C . TYR A 1 72 ? 24.446 4.678 -25.337 1.00 88.50 72 TYR A C 1
ATOM 574 O O . TYR A 1 72 ? 24.186 5.851 -25.078 1.00 88.50 72 TYR A O 1
ATOM 582 N N . GLU A 1 73 ? 25.614 4.100 -25.042 1.00 90.62 73 GLU A N 1
ATOM 583 C CA . GLU A 1 73 ? 26.697 4.768 -24.308 1.00 90.62 73 GLU A CA 1
ATOM 584 C C . GLU A 1 73 ? 27.105 6.077 -24.994 1.00 90.62 73 GLU A C 1
ATOM 586 O O . GLU A 1 73 ? 27.257 7.114 -24.348 1.00 90.62 73 GLU A O 1
ATOM 591 N N . VAL A 1 74 ? 27.238 6.060 -26.326 1.00 91.25 74 VAL A N 1
ATOM 592 C CA . VAL A 1 74 ? 27.588 7.262 -27.095 1.00 91.25 74 VAL A CA 1
ATOM 593 C C . VAL A 1 74 ? 26.540 8.357 -26.924 1.00 91.25 74 VAL A C 1
ATOM 595 O O . VAL A 1 74 ? 26.903 9.506 -26.673 1.00 91.25 74 VAL A O 1
ATOM 598 N N . ILE A 1 75 ? 25.254 8.028 -27.058 1.00 89.00 75 ILE A N 1
ATOM 599 C CA . ILE A 1 75 ? 24.180 9.018 -26.924 1.00 89.00 75 ILE A CA 1
ATOM 600 C C . ILE A 1 75 ? 24.083 9.540 -25.489 1.00 89.00 75 ILE A C 1
ATOM 602 O O . ILE A 1 75 ? 23.938 10.745 -25.298 1.00 89.00 75 ILE A O 1
ATOM 606 N N . GLU A 1 76 ? 24.224 8.675 -24.489 1.00 88.56 76 GLU A N 1
ATOM 607 C CA . GLU A 1 76 ? 24.203 9.057 -23.076 1.00 88.56 76 GLU A CA 1
ATOM 608 C C . GLU A 1 76 ? 25.319 10.052 -22.725 1.00 88.56 76 GLU A C 1
ATOM 610 O O . GLU A 1 76 ? 25.089 11.059 -22.044 1.00 88.56 76 GLU A O 1
ATOM 615 N N . VAL A 1 77 ? 26.530 9.836 -23.244 1.00 90.81 77 VAL A N 1
ATOM 616 C CA . VAL A 1 77 ? 27.637 10.782 -23.057 1.00 90.81 77 VAL A CA 1
ATOM 617 C C . VAL A 1 77 ? 27.375 12.097 -23.798 1.00 90.81 77 VAL A C 1
ATOM 619 O O . VAL A 1 77 ? 27.673 13.162 -23.256 1.00 90.81 77 VAL A O 1
ATOM 622 N N . ILE A 1 78 ? 26.769 12.063 -24.991 1.00 89.38 78 ILE A N 1
ATOM 623 C CA . ILE A 1 78 ? 26.377 13.289 -25.707 1.00 89.38 78 ILE A CA 1
ATOM 624 C C . ILE A 1 78 ? 25.324 14.077 -24.914 1.00 89.38 78 ILE A C 1
ATOM 626 O O . ILE A 1 78 ? 25.458 15.295 -24.801 1.00 89.38 78 ILE A O 1
ATOM 630 N N . GLU A 1 79 ? 24.297 13.429 -24.357 1.00 86.00 79 GLU A N 1
ATOM 631 C CA . GLU A 1 79 ? 23.262 14.117 -23.568 1.00 86.00 79 GLU A CA 1
ATOM 632 C C . GLU A 1 79 ? 23.809 14.675 -22.248 1.00 86.00 79 GLU A C 1
ATOM 634 O O . GLU A 1 79 ? 23.433 15.776 -21.852 1.00 86.00 79 GLU A O 1
ATOM 639 N N . SER A 1 80 ? 24.725 13.964 -21.586 1.00 87.38 80 SER A N 1
ATOM 640 C CA . SER A 1 80 ? 25.274 14.392 -20.290 1.00 87.38 80 SER A CA 1
ATOM 641 C C . SER A 1 80 ? 26.379 15.448 -20.391 1.00 87.38 80 SER A C 1
ATOM 643 O O . SER A 1 80 ? 26.498 16.293 -19.502 1.00 87.38 80 SER A O 1
ATOM 645 N N . LYS A 1 81 ? 27.206 15.411 -21.443 1.00 89.88 81 LYS A N 1
ATOM 646 C CA . LYS A 1 81 ? 28.430 16.231 -21.560 1.00 89.88 81 LYS A CA 1
ATOM 647 C C . LYS A 1 81 ? 28.470 17.129 -22.797 1.00 89.88 81 LYS A C 1
ATOM 649 O O . LYS A 1 81 ? 29.299 18.033 -22.893 1.00 89.88 81 LYS A O 1
ATOM 654 N N . GLY A 1 82 ? 27.574 16.907 -23.750 1.00 87.88 82 GLY A N 1
ATOM 655 C CA . GLY A 1 82 ? 27.624 17.548 -25.055 1.00 87.88 82 GLY A CA 1
ATOM 656 C C . GLY A 1 82 ? 28.583 16.851 -26.020 1.00 87.88 82 GLY A C 1
ATOM 657 O O . GLY A 1 82 ? 29.429 16.034 -25.655 1.00 87.88 82 GLY A O 1
ATOM 658 N N . PHE A 1 83 ? 28.429 17.186 -27.299 1.00 87.81 83 PHE A N 1
ATOM 659 C CA . PHE A 1 83 ? 29.056 16.460 -28.399 1.00 87.81 83 PHE A CA 1
ATOM 660 C C . PHE A 1 83 ? 30.592 16.524 -28.399 1.00 87.81 83 PHE A C 1
ATOM 662 O O . PHE A 1 83 ? 31.253 15.499 -28.552 1.00 87.81 83 PHE A O 1
ATOM 669 N N . ASP A 1 84 ? 31.163 17.710 -28.177 1.00 88.88 84 ASP A N 1
ATOM 670 C CA . ASP A 1 84 ? 32.620 17.905 -28.196 1.00 88.88 84 ASP A CA 1
ATOM 671 C C . ASP A 1 84 ? 33.306 17.100 -27.084 1.00 88.88 84 ASP A C 1
ATOM 673 O O . ASP A 1 84 ? 34.309 16.428 -27.308 1.00 88.88 84 ASP A O 1
ATOM 677 N N . GLN A 1 85 ? 32.703 17.083 -25.893 1.00 91.31 85 GLN A N 1
ATOM 678 C CA . GLN A 1 85 ? 33.211 16.309 -24.761 1.00 91.31 85 GLN A CA 1
ATOM 679 C C . GLN A 1 85 ? 33.035 14.799 -24.973 1.00 91.31 85 GLN A C 1
ATOM 681 O O . GLN A 1 85 ? 33.838 14.013 -24.471 1.00 91.31 85 GLN A O 1
ATOM 686 N N . ALA A 1 86 ? 32.016 14.380 -25.732 1.00 90.88 86 ALA A N 1
ATOM 687 C CA . ALA A 1 86 ? 31.846 12.987 -26.125 1.00 90.88 86 ALA A CA 1
ATOM 688 C C . ALA A 1 86 ? 32.950 12.518 -27.088 1.00 90.88 86 ALA A C 1
ATOM 690 O O . ALA A 1 86 ? 33.395 11.380 -26.964 1.00 90.88 86 ALA A O 1
ATOM 691 N N . ILE A 1 87 ? 33.446 13.371 -27.997 1.00 90.69 87 ILE A N 1
ATOM 692 C CA . ILE A 1 87 ? 34.605 13.041 -28.853 1.00 90.69 87 ILE A CA 1
ATOM 693 C C . ILE A 1 87 ? 35.836 12.747 -27.995 1.00 90.69 87 ILE A C 1
ATOM 695 O O . ILE A 1 87 ? 36.491 11.721 -28.191 1.00 90.69 87 ILE A O 1
ATOM 699 N N . ASP A 1 88 ? 36.128 13.628 -27.039 1.00 93.44 88 ASP A N 1
ATOM 700 C CA . ASP A 1 88 ? 37.289 13.482 -26.162 1.00 93.44 88 ASP A CA 1
ATOM 701 C C . ASP A 1 88 ? 37.161 12.244 -25.265 1.00 93.44 88 ASP A C 1
ATOM 703 O O . ASP A 1 88 ? 38.119 11.483 -25.122 1.00 93.44 88 ASP A O 1
ATOM 707 N N . HIS A 1 89 ? 35.968 11.995 -24.714 1.00 94.50 89 HIS A N 1
ATOM 708 C CA . HIS A 1 89 ? 35.670 10.795 -23.924 1.00 94.50 89 HIS A CA 1
ATOM 709 C C . HIS A 1 89 ? 35.832 9.508 -24.753 1.00 94.50 89 HIS A C 1
ATOM 711 O O . HIS A 1 89 ? 36.449 8.547 -24.303 1.00 94.50 89 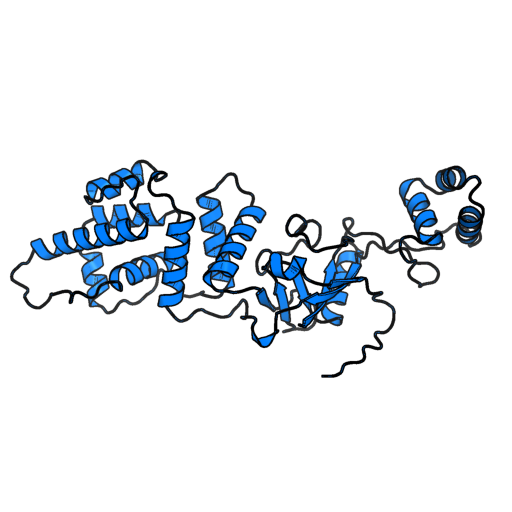HIS A O 1
ATOM 717 N N . PHE A 1 90 ? 35.326 9.557 -25.987 1.00 95.44 90 PHE A N 1
ATOM 718 C CA . PHE A 1 90 ? 35.466 8.634 -27.116 1.00 95.44 90 PHE A CA 1
ATOM 719 C C . PHE A 1 90 ? 36.890 8.313 -27.592 1.00 95.44 90 PHE A C 1
ATOM 721 O O . PHE A 1 90 ? 37.087 7.390 -28.394 1.00 95.44 90 PHE A O 1
ATOM 728 N N . SER A 1 91 ? 37.889 9.102 -27.199 1.00 93.62 91 SER A N 1
ATOM 729 C CA . SER A 1 91 ? 39.180 9.099 -27.882 1.00 93.62 91 SER A CA 1
ATOM 730 C C . SER A 1 91 ? 39.900 7.752 -27.747 1.00 93.62 91 SER A C 1
ATOM 732 O O . SER A 1 91 ? 40.178 7.265 -26.655 1.00 93.62 91 SER A O 1
ATOM 734 N N . GLY A 1 92 ? 40.197 7.125 -28.889 1.00 91.81 92 GLY A N 1
ATOM 735 C CA . GLY A 1 92 ? 40.813 5.794 -28.955 1.00 91.81 92 GLY A CA 1
ATOM 736 C C . GLY A 1 92 ? 39.828 4.617 -28.967 1.00 91.81 92 GLY A C 1
ATOM 737 O O . GLY A 1 92 ? 40.240 3.495 -29.264 1.00 91.81 92 GLY A O 1
ATOM 738 N N . MET A 1 93 ? 38.529 4.844 -28.749 1.00 95.69 93 MET A N 1
ATOM 739 C CA . MET A 1 93 ? 37.486 3.813 -28.828 1.00 95.69 93 MET A CA 1
ATOM 740 C C . MET A 1 93 ? 36.866 3.808 -30.231 1.00 95.69 93 MET A C 1
ATOM 742 O O . MET A 1 93 ? 35.877 4.479 -30.519 1.00 95.69 93 MET A O 1
ATOM 746 N N . SER A 1 94 ? 37.505 3.078 -31.153 1.00 92.38 94 SER A N 1
ATOM 747 C CA . SER A 1 94 ? 37.221 3.199 -32.594 1.00 92.38 94 SER A CA 1
ATOM 748 C C . SER A 1 94 ? 35.763 2.930 -33.000 1.00 92.38 94 SER A C 1
ATOM 750 O O . SER A 1 94 ? 35.266 3.600 -33.904 1.00 92.38 94 SER A O 1
ATOM 752 N N . GLU A 1 95 ? 35.058 2.008 -32.337 1.00 92.31 95 GLU A N 1
ATOM 753 C CA . GLU A 1 95 ? 33.645 1.715 -32.628 1.00 92.31 95 GLU A CA 1
ATOM 754 C C . GLU A 1 95 ? 32.701 2.819 -32.122 1.00 92.31 95 GLU A C 1
ATOM 756 O O . GLU A 1 95 ? 31.805 3.243 -32.855 1.00 92.31 95 GLU A O 1
ATOM 761 N N . HIS A 1 96 ? 32.952 3.373 -30.932 1.00 93.75 96 HIS A N 1
ATOM 762 C CA . HIS A 1 96 ? 32.212 4.521 -30.396 1.00 93.75 96 HIS A CA 1
ATOM 763 C C . HIS A 1 96 ? 32.356 5.752 -31.292 1.00 93.75 96 HIS A C 1
ATOM 765 O O . HIS A 1 96 ? 31.360 6.379 -31.649 1.00 93.75 96 HIS A O 1
ATOM 771 N N . ILE A 1 97 ? 33.578 6.052 -31.750 1.00 89.94 97 ILE A N 1
ATOM 772 C CA . ILE A 1 97 ? 33.844 7.164 -32.677 1.00 89.94 97 ILE A CA 1
ATOM 773 C C . ILE A 1 97 ? 33.167 6.949 -34.037 1.00 89.94 97 ILE A C 1
ATOM 775 O O . ILE A 1 97 ? 32.640 7.900 -34.620 1.00 89.94 97 ILE A O 1
ATOM 779 N N . LYS A 1 98 ? 33.135 5.714 -34.562 1.00 90.19 98 LYS A N 1
ATOM 780 C CA . LYS A 1 98 ? 32.383 5.408 -35.793 1.00 90.19 98 LYS A CA 1
ATOM 781 C C . LYS A 1 98 ? 30.904 5.743 -35.627 1.00 90.19 98 LYS A C 1
ATOM 783 O O . LYS A 1 98 ? 30.345 6.403 -36.501 1.00 90.19 98 LYS A O 1
ATOM 788 N N . PHE A 1 99 ? 30.282 5.328 -34.524 1.00 87.56 99 PHE A N 1
ATOM 789 C CA . PHE A 1 99 ? 28.871 5.617 -34.277 1.00 87.56 99 PHE A CA 1
ATOM 790 C C . PHE A 1 99 ? 28.614 7.113 -34.042 1.00 87.56 99 PHE A C 1
ATOM 792 O O . PHE A 1 99 ? 27.703 7.682 -34.641 1.00 87.56 99 PHE A O 1
ATOM 799 N N . LEU A 1 100 ? 29.468 7.782 -33.267 1.00 86.62 100 LEU A N 1
ATOM 800 C CA . LEU A 1 100 ? 29.414 9.227 -33.037 1.00 86.62 100 LEU A CA 1
ATOM 801 C C . LEU A 1 100 ? 29.452 10.019 -34.360 1.00 86.62 100 LEU A C 1
ATOM 803 O O . LEU A 1 100 ? 28.665 10.944 -34.555 1.00 86.62 100 LEU A O 1
ATOM 807 N N . ASN A 1 101 ? 30.275 9.590 -35.323 1.00 85.50 101 ASN A N 1
ATOM 808 C CA . ASN A 1 101 ? 30.312 10.172 -36.670 1.00 85.50 101 ASN A CA 1
ATOM 809 C C . ASN A 1 101 ? 29.055 9.869 -37.511 1.00 85.50 101 ASN A C 1
ATOM 811 O O . ASN A 1 101 ? 28.658 10.667 -38.362 1.00 85.50 101 ASN A O 1
ATOM 815 N N . VAL A 1 102 ? 28.401 8.722 -37.302 1.00 86.06 102 VAL A N 1
ATOM 816 C CA . VAL A 1 102 ? 27.110 8.409 -37.947 1.00 86.06 102 VAL A CA 1
ATOM 817 C C . VAL A 1 102 ? 26.011 9.364 -37.470 1.00 86.06 102 VAL A C 1
ATOM 819 O O . VAL A 1 102 ? 25.119 9.701 -38.254 1.00 86.06 102 VAL A O 1
ATOM 822 N N . LEU A 1 103 ? 26.076 9.832 -36.220 1.00 81.75 103 LEU A N 1
ATOM 823 C CA . LEU A 1 103 ? 25.115 10.792 -35.679 1.00 81.75 103 LEU A CA 1
ATOM 824 C C . LEU A 1 103 ? 25.304 12.215 -36.241 1.00 81.75 103 LEU A C 1
ATOM 826 O O . LEU A 1 103 ? 24.310 12.915 -36.420 1.00 81.75 103 LEU A O 1
ATOM 830 N N . THR A 1 104 ? 26.526 12.640 -36.580 1.00 75.69 104 THR A N 1
ATOM 831 C CA . THR A 1 104 ? 26.809 14.004 -37.087 1.00 75.69 104 THR A CA 1
ATOM 832 C C . THR A 1 104 ? 26.645 14.194 -38.581 1.00 75.69 104 THR A C 1
ATOM 834 O O . THR A 1 104 ? 26.289 15.286 -39.027 1.00 75.69 104 THR A O 1
ATOM 837 N N . ASN A 1 105 ? 26.861 13.146 -39.372 1.00 68.50 105 ASN A N 1
ATOM 838 C CA . ASN A 1 105 ? 26.810 13.238 -40.833 1.00 68.50 105 ASN A CA 1
ATOM 839 C C . ASN A 1 105 ? 25.401 13.510 -41.406 1.00 68.50 105 ASN A C 1
ATOM 841 O O . ASN A 1 105 ? 25.264 13.694 -42.612 1.00 68.50 105 ASN A O 1
ATOM 845 N N . ASN A 1 106 ? 24.358 13.576 -40.569 1.00 59.81 106 ASN A N 1
ATOM 846 C CA . ASN A 1 106 ? 22.977 13.855 -40.988 1.00 59.81 106 ASN A CA 1
ATOM 847 C C . ASN A 1 106 ? 22.592 15.352 -41.000 1.00 59.81 106 ASN A C 1
ATOM 849 O O . ASN A 1 106 ? 21.450 15.667 -41.324 1.00 59.81 106 ASN A O 1
ATOM 853 N N . GLY A 1 107 ? 23.531 16.267 -40.721 1.00 52.03 107 GLY A N 1
ATOM 854 C CA . GLY A 1 107 ? 23.351 17.719 -40.853 1.00 52.03 107 GLY A CA 1
ATOM 855 C C . GLY A 1 107 ? 22.626 18.373 -39.672 1.00 52.03 107 GLY A C 1
ATOM 856 O O . GLY A 1 107 ? 21.478 18.055 -39.415 1.00 52.03 107 GLY A O 1
ATOM 857 N N . ASN A 1 108 ? 23.311 19.299 -38.984 1.00 48.06 108 ASN A N 1
ATOM 858 C CA . ASN A 1 108 ? 22.899 20.307 -37.977 1.00 48.06 108 ASN A CA 1
ATOM 859 C C . ASN A 1 108 ? 21.777 20.028 -36.939 1.00 48.06 108 ASN A C 1
ATOM 861 O O . ASN A 1 108 ? 21.525 20.896 -36.106 1.00 48.06 108 ASN A O 1
ATOM 865 N N . GLY A 1 109 ? 21.131 18.865 -36.916 1.00 58.31 109 GLY A N 1
ATOM 866 C CA . GLY A 1 109 ? 20.157 18.441 -35.911 1.00 58.31 109 GLY A CA 1
ATOM 867 C C . GLY A 1 109 ? 20.572 17.123 -35.256 1.00 58.31 109 GLY A C 1
ATOM 868 O O . GLY A 1 109 ? 21.315 16.339 -35.848 1.00 58.31 109 GLY A O 1
ATOM 869 N N . LYS A 1 110 ? 20.091 16.864 -34.030 1.00 67.56 110 LYS A N 1
ATOM 870 C CA . LYS A 1 110 ? 20.268 15.558 -33.372 1.00 67.56 110 LYS A CA 1
ATOM 871 C C . LYS A 1 110 ? 19.659 14.478 -34.280 1.00 67.56 110 LYS A C 1
ATOM 873 O O . LYS A 1 110 ? 18.455 14.465 -34.510 1.00 67.56 110 LYS A O 1
ATOM 878 N N . ALA A 1 111 ? 20.488 13.576 -34.811 1.00 78.31 111 ALA A N 1
ATOM 879 C CA . ALA A 1 111 ? 20.041 12.469 -35.668 1.00 78.31 111 ALA A CA 1
ATOM 880 C C . ALA A 1 111 ? 19.271 11.369 -34.910 1.00 78.31 111 ALA A C 1
ATOM 882 O O . ALA A 1 111 ? 18.815 10.392 -35.507 1.00 78.31 111 ALA A O 1
ATOM 883 N N . TYR A 1 112 ? 19.166 11.522 -33.594 1.00 77.00 112 TYR A N 1
ATOM 884 C CA . TYR A 1 112 ? 18.461 10.661 -32.664 1.00 77.00 112 TYR A CA 1
ATOM 885 C C . TYR A 1 112 ? 17.476 11.509 -31.847 1.00 77.00 112 TYR A C 1
ATOM 887 O O . TYR A 1 112 ? 17.634 12.726 -31.729 1.00 77.00 112 TYR A O 1
ATOM 895 N N . SER A 1 113 ? 16.466 10.868 -31.269 1.00 77.06 113 SER A N 1
ATOM 896 C CA . SER A 1 113 ? 15.559 11.499 -30.308 1.00 77.06 113 SER A CA 1
ATOM 897 C C . SER A 1 113 ? 15.753 10.893 -28.925 1.00 77.06 113 SER A C 1
ATOM 899 O O . SER A 1 113 ? 15.953 9.685 -28.813 1.00 77.06 113 SER A O 1
ATOM 901 N N . CYS A 1 114 ? 15.636 11.728 -27.895 1.00 70.25 114 CYS A N 1
ATOM 902 C CA . CYS A 1 114 ? 15.690 11.348 -26.485 1.00 70.25 114 CYS A CA 1
ATOM 903 C C . CYS A 1 114 ? 14.371 11.732 -25.786 1.00 70.25 114 CYS A C 1
ATOM 905 O O . CYS A 1 114 ? 14.325 12.676 -24.995 1.00 70.25 114 CYS A O 1
ATOM 907 N N . PRO A 1 115 ? 13.234 11.118 -26.148 1.00 69.88 115 PRO A N 1
ATOM 908 C CA . PRO A 1 115 ? 12.033 11.291 -25.355 1.00 69.88 115 PRO A CA 1
ATOM 909 C C . PRO A 1 115 ? 12.236 10.621 -23.985 1.00 69.88 115 PRO A C 1
ATOM 911 O O . PRO A 1 115 ? 12.691 9.480 -23.906 1.00 69.88 115 PRO A O 1
ATOM 914 N N . HIS A 1 116 ? 11.885 11.328 -22.914 1.00 73.62 116 HIS A N 1
ATOM 915 C CA . HIS A 1 116 ? 11.789 10.753 -21.573 1.00 73.62 116 HIS A CA 1
ATOM 916 C C . HIS A 1 116 ? 10.530 9.901 -21.614 1.00 73.62 116 HIS A C 1
ATOM 918 O O . HIS A 1 116 ? 9.466 10.459 -21.827 1.00 73.62 116 HIS A O 1
ATOM 924 N N . ARG A 1 117 ? 10.620 8.569 -21.622 1.00 76.19 117 ARG A N 1
ATOM 925 C CA . ARG A 1 117 ? 9.427 7.712 -21.824 1.00 76.19 117 ARG A CA 1
ATOM 926 C C . ARG A 1 117 ? 9.247 6.669 -20.744 1.00 76.19 117 ARG A C 1
ATOM 928 O O . ARG A 1 117 ? 8.246 5.967 -20.781 1.00 76.19 117 ARG A O 1
ATOM 935 N N . GLY A 1 118 ? 10.177 6.579 -19.800 1.00 86.50 118 GLY A N 1
ATOM 936 C CA . GLY A 1 118 ? 10.167 5.494 -18.841 1.00 86.50 118 GLY A CA 1
ATOM 937 C C . GLY A 1 118 ? 10.403 4.156 -19.532 1.00 86.50 118 GLY A C 1
ATOM 938 O O . GLY A 1 118 ? 11.066 4.079 -20.568 1.00 86.50 118 GLY A O 1
ATOM 939 N N . VAL A 1 119 ? 9.869 3.103 -18.931 1.00 88.44 119 VAL A N 1
ATOM 940 C CA . VAL A 1 119 ? 10.178 1.710 -19.235 1.00 88.44 119 VAL A CA 1
ATOM 941 C C . VAL A 1 119 ? 8.907 0.891 -19.108 1.00 88.44 119 VAL A C 1
ATOM 943 O O . VAL A 1 119 ? 8.105 1.129 -18.205 1.00 88.44 119 VAL A O 1
ATOM 946 N N . LEU A 1 120 ? 8.725 -0.069 -20.009 1.00 91.19 120 LEU A N 1
ATOM 947 C CA . LEU A 1 120 ? 7.631 -1.030 -19.957 1.00 91.19 120 LEU A CA 1
ATOM 948 C C . LEU A 1 120 ? 8.195 -2.392 -19.560 1.00 91.19 120 LEU A C 1
ATOM 950 O O . LEU A 1 120 ? 9.167 -2.856 -20.156 1.00 91.19 120 LEU A O 1
ATOM 954 N N . TYR A 1 121 ? 7.560 -3.047 -18.595 1.00 93.88 121 TYR A N 1
ATOM 955 C CA . TYR A 1 121 ? 7.925 -4.386 -18.154 1.00 93.88 121 TYR A CA 1
ATOM 956 C C . TYR A 1 121 ? 6.788 -5.367 -18.382 1.00 93.88 121 TYR A C 1
ATOM 958 O O . TYR A 1 121 ? 5.629 -5.073 -18.089 1.00 93.88 121 TYR A O 1
ATOM 966 N N . GLN A 1 122 ? 7.154 -6.563 -18.830 1.00 96.19 122 GLN A N 1
ATOM 967 C CA . GLN A 1 122 ? 6.366 -7.764 -18.608 1.00 96.19 122 GLN A CA 1
ATOM 968 C C . GLN A 1 122 ? 6.794 -8.380 -17.277 1.00 96.19 122 GLN A C 1
ATOM 970 O O . GLN A 1 122 ? 7.985 -8.544 -17.002 1.00 96.19 122 GLN A O 1
ATOM 975 N N . VAL A 1 123 ? 5.816 -8.743 -16.459 1.00 96.06 123 VAL A N 1
ATOM 976 C CA . VAL A 1 123 ? 6.015 -9.194 -15.086 1.00 96.06 123 VAL A CA 1
ATOM 977 C C . VAL A 1 123 ? 5.328 -10.536 -14.904 1.00 96.06 123 VAL A C 1
ATOM 979 O O . VAL A 1 123 ? 4.157 -10.697 -15.235 1.00 96.06 123 VAL A O 1
ATOM 982 N N . SER A 1 124 ? 6.064 -11.519 -14.395 1.00 96.62 124 SER A N 1
ATOM 983 C CA . SER A 1 124 ? 5.521 -12.824 -14.013 1.00 96.62 124 SER A CA 1
ATOM 984 C C . SER A 1 124 ? 5.527 -12.947 -12.497 1.00 96.62 124 SER A C 1
ATOM 986 O O . SER A 1 124 ? 6.600 -13.049 -11.899 1.00 96.62 124 SER A O 1
ATOM 988 N N . ILE A 1 125 ? 4.341 -12.943 -11.890 1.00 95.44 125 ILE A N 1
ATOM 989 C CA . ILE A 1 125 ? 4.165 -13.009 -10.436 1.00 95.44 125 ILE A CA 1
ATOM 990 C C . ILE A 1 125 ? 3.777 -14.449 -10.072 1.00 95.44 125 ILE A C 1
ATOM 992 O O . ILE A 1 125 ? 2.738 -14.947 -10.533 1.00 95.44 125 ILE A O 1
ATOM 996 N N . PRO A 1 126 ? 4.629 -15.186 -9.337 1.00 94.56 126 PRO A N 1
ATOM 997 C CA . PRO A 1 126 ? 4.348 -16.569 -8.972 1.00 94.56 126 PRO A CA 1
ATOM 998 C C . PRO A 1 126 ? 3.281 -16.633 -7.870 1.00 94.56 126 PRO A C 1
ATOM 1000 O O . PRO A 1 126 ? 2.921 -15.619 -7.302 1.00 94.56 126 PRO A O 1
ATOM 1003 N N . HIS A 1 127 ? 2.761 -17.829 -7.582 1.00 91.94 127 HIS A N 1
ATOM 1004 C CA . HIS A 1 127 ? 1.925 -18.105 -6.395 1.00 91.94 127 HIS A CA 1
ATOM 1005 C C . HIS A 1 127 ? 0.647 -17.275 -6.194 1.00 91.94 127 HIS A C 1
ATOM 1007 O O . HIS A 1 127 ? 0.043 -17.370 -5.136 1.00 91.94 127 HIS A O 1
ATOM 1013 N N . ILE A 1 128 ? 0.204 -16.545 -7.216 1.00 90.31 128 ILE A N 1
ATOM 1014 C CA . ILE A 1 128 ? -1.065 -15.823 -7.208 1.00 90.31 128 ILE A CA 1
ATOM 1015 C C . ILE A 1 128 ? -1.913 -1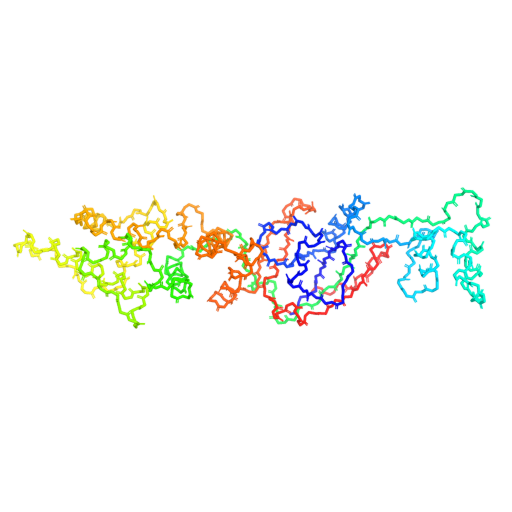6.203 -8.425 1.00 90.31 128 ILE A C 1
ATOM 1017 O O . ILE A 1 128 ? -1.359 -16.502 -9.500 1.00 90.31 128 ILE A O 1
ATOM 1021 N N . ASP A 1 129 ? -3.230 -16.225 -8.233 1.00 89.94 129 ASP A N 1
ATOM 1022 C CA . ASP A 1 129 ? -4.256 -16.224 -9.275 1.00 89.94 129 ASP A CA 1
ATOM 1023 C C . ASP A 1 129 ? -5.013 -14.889 -9.222 1.00 89.94 129 ASP A C 1
ATOM 1025 O O . ASP A 1 129 ? -5.207 -14.321 -8.149 1.00 89.94 129 ASP A O 1
ATOM 1029 N N . ILE A 1 130 ? -5.431 -14.367 -10.376 1.00 88.44 130 ILE A N 1
ATOM 1030 C CA . ILE A 1 130 ? -6.230 -13.135 -10.434 1.00 88.44 130 ILE A CA 1
ATOM 1031 C C . ILE A 1 130 ? -7.577 -13.354 -9.738 1.00 88.44 130 ILE A C 1
ATOM 1033 O O . ILE A 1 130 ? -8.092 -12.421 -9.135 1.00 88.44 130 ILE A O 1
ATOM 1037 N N . SER A 1 131 ? -8.129 -14.573 -9.781 1.00 89.94 131 SER A N 1
ATOM 1038 C CA . SER A 1 131 ? -9.386 -14.891 -9.090 1.00 89.94 131 SER A CA 1
ATOM 1039 C C . SER A 1 131 ? -9.298 -14.812 -7.567 1.00 89.94 131 SER A C 1
ATOM 1041 O O . SER A 1 131 ? -10.336 -14.749 -6.919 1.00 89.94 131 SER A O 1
ATOM 1043 N N . ASP A 1 132 ? -8.085 -14.848 -7.011 1.00 89.06 132 ASP A N 1
ATOM 1044 C CA . ASP A 1 132 ? -7.852 -14.781 -5.566 1.00 89.06 132 ASP A CA 1
ATOM 1045 C C . ASP A 1 132 ? -7.718 -13.328 -5.076 1.00 89.06 132 ASP A C 1
ATOM 1047 O O . ASP A 1 132 ? -7.644 -13.079 -3.874 1.00 89.06 132 ASP A O 1
ATOM 1051 N N . LEU A 1 133 ? -7.654 -12.361 -5.999 1.00 92.19 133 LEU A N 1
ATOM 1052 C CA . LEU A 1 133 ? -7.574 -10.942 -5.675 1.00 92.19 133 LEU A CA 1
ATOM 1053 C C . LEU A 1 133 ? -8.968 -10.392 -5.369 1.00 92.19 133 LEU A C 1
ATOM 1055 O O . LEU A 1 133 ? -9.870 -10.490 -6.201 1.00 92.19 133 LEU A O 1
ATOM 1059 N N . LYS A 1 134 ? -9.110 -9.757 -4.204 1.00 91.75 134 LYS A N 1
ATOM 1060 C CA . LYS A 1 134 ? -10.316 -9.004 -3.836 1.00 91.75 134 LYS A CA 1
ATOM 1061 C C . LYS A 1 134 ? -10.402 -7.695 -4.631 1.00 91.75 134 LYS A C 1
ATOM 1063 O O . LYS A 1 134 ? -9.369 -7.131 -5.013 1.00 91.75 134 LYS A O 1
ATOM 1068 N N . ASP A 1 135 ? -11.606 -7.184 -4.877 1.00 93.50 135 ASP A N 1
ATOM 1069 C CA . ASP A 1 135 ? -11.747 -5.852 -5.485 1.00 93.50 135 ASP A CA 1
ATOM 1070 C C . ASP A 1 135 ? -11.476 -4.766 -4.432 1.00 93.50 135 ASP A C 1
ATOM 1072 O O . ASP A 1 135 ? -11.900 -4.876 -3.291 1.00 93.50 135 ASP A O 1
ATOM 1076 N N . TRP A 1 136 ? -10.776 -3.690 -4.786 1.00 92.81 136 TRP A N 1
ATOM 1077 C CA . TRP A 1 136 ? -10.506 -2.575 -3.873 1.00 92.81 136 TRP A CA 1
ATOM 1078 C C . TRP A 1 136 ? -11.791 -1.958 -3.310 1.00 92.81 136 TRP A C 1
ATOM 1080 O O . TRP A 1 136 ? -11.813 -1.486 -2.176 1.00 92.81 136 TRP A O 1
ATOM 1090 N N . SER A 1 137 ? -12.861 -1.968 -4.107 1.00 91.56 137 SER A N 1
ATOM 1091 C CA . SER A 1 137 ? -14.195 -1.515 -3.713 1.00 91.56 137 SER A CA 1
ATOM 1092 C C . SER A 1 137 ? -15.055 -2.608 -3.068 1.00 91.56 137 SER A C 1
ATOM 1094 O O . SER A 1 137 ? -16.207 -2.350 -2.735 1.00 91.56 137 SER A O 1
ATOM 1096 N N . GLU A 1 138 ? -14.524 -3.823 -2.897 1.00 89.50 138 GLU A N 1
ATOM 1097 C CA . GLU A 1 138 ? -15.222 -4.909 -2.214 1.00 89.50 138 GLU A CA 1
ATOM 1098 C C . GLU A 1 138 ? -15.445 -4.536 -0.753 1.00 89.50 138 GLU A C 1
ATOM 1100 O O . GLU A 1 138 ? -14.496 -4.244 -0.024 1.00 89.50 138 GLU A O 1
ATOM 1105 N N . THR A 1 139 ? -16.714 -4.532 -0.356 1.00 85.50 139 THR A N 1
ATOM 1106 C CA . THR A 1 139 ? -17.141 -4.247 1.007 1.00 85.50 139 THR A CA 1
ATOM 1107 C C . THR A 1 139 ? -16.992 -5.497 1.868 1.00 85.50 139 THR A C 1
ATOM 1109 O O . THR A 1 139 ? -17.493 -6.563 1.498 1.00 85.50 139 THR A O 1
ATOM 1112 N N . LEU A 1 140 ? -16.354 -5.377 3.032 1.00 77.81 140 LEU A N 1
ATOM 1113 C CA . LEU A 1 140 ? -16.441 -6.417 4.058 1.00 77.81 140 LEU A CA 1
ATOM 1114 C C . LEU A 1 140 ? -17.780 -6.256 4.788 1.00 77.81 140 LEU A C 1
ATOM 1116 O O . LEU A 1 140 ? -17.958 -5.334 5.573 1.00 77.81 140 LEU A O 1
ATOM 1120 N N . TYR A 1 141 ? -18.756 -7.108 4.466 1.00 65.75 141 TYR A N 1
ATOM 1121 C CA . TYR A 1 141 ? -20.104 -7.038 5.053 1.00 65.75 141 TYR A CA 1
ATOM 1122 C C . TYR A 1 141 ? -20.233 -7.779 6.389 1.00 65.75 141 TYR A C 1
ATOM 1124 O O . TYR A 1 141 ? -21.242 -7.630 7.073 1.00 65.75 141 TYR A O 1
ATOM 1132 N N . GLU A 1 142 ? -19.255 -8.614 6.744 1.00 66.81 142 GLU A N 1
ATOM 1133 C CA . GLU A 1 142 ? -19.279 -9.368 7.995 1.00 66.81 142 GLU A CA 1
ATOM 1134 C C . GLU A 1 142 ? -18.625 -8.528 9.096 1.00 66.81 142 GLU A C 1
ATOM 1136 O O . GLU A 1 142 ? -17.413 -8.312 9.087 1.00 66.81 142 GLU A O 1
ATOM 1141 N N . SER A 1 143 ? -19.443 -8.051 10.040 1.00 65.00 143 SER A N 1
ATOM 1142 C CA . SER A 1 143 ? -19.006 -7.253 11.191 1.00 65.00 143 SER A CA 1
ATOM 1143 C C . SER A 1 143 ? -17.857 -7.923 11.949 1.00 65.00 143 SER A C 1
ATOM 1145 O O . SER A 1 143 ? -16.893 -7.253 12.310 1.00 65.00 143 SER A O 1
ATOM 1147 N N . ASP A 1 144 ? -17.912 -9.249 12.106 1.00 73.31 144 ASP A N 1
ATOM 1148 C CA . ASP A 1 144 ? -16.894 -10.039 12.806 1.00 73.31 144 ASP A CA 1
ATOM 1149 C C . ASP A 1 144 ? -15.480 -9.877 12.218 1.00 73.31 144 ASP A C 1
ATOM 1151 O O . ASP A 1 144 ? -14.532 -9.698 12.980 1.00 73.31 144 ASP A O 1
ATOM 1155 N N . GLU A 1 145 ? -15.316 -9.869 10.887 1.00 78.00 145 GLU A N 1
ATOM 1156 C CA . GLU A 1 145 ? -13.991 -9.713 10.255 1.00 78.00 145 GLU A CA 1
ATOM 1157 C C . GLU A 1 145 ? -13.410 -8.317 10.533 1.00 78.00 145 GLU A C 1
ATOM 1159 O O . GLU A 1 145 ? -12.212 -8.168 10.774 1.00 78.00 145 GLU A O 1
ATOM 1164 N N . LEU A 1 146 ? -14.259 -7.288 10.545 1.00 77.81 146 LEU A N 1
ATOM 1165 C CA . LEU A 1 146 ? -13.858 -5.910 10.823 1.00 77.81 146 LEU A CA 1
ATOM 1166 C C . LEU A 1 146 ? -13.457 -5.700 12.282 1.00 77.81 146 LEU A C 1
ATOM 1168 O O . LEU A 1 146 ? -12.509 -4.959 12.554 1.00 77.81 146 LEU A O 1
ATOM 1172 N N . ILE A 1 147 ? -14.127 -6.374 13.215 1.00 77.31 147 ILE A N 1
ATOM 1173 C CA . ILE A 1 147 ? -13.718 -6.326 14.617 1.00 77.31 147 ILE A CA 1
ATOM 1174 C C . ILE A 1 147 ? -12.389 -7.045 14.810 1.00 77.31 147 ILE A C 1
ATOM 1176 O O . ILE A 1 147 ? -11.503 -6.497 15.462 1.00 77.31 147 ILE A O 1
ATOM 1180 N N . ASP A 1 148 ? -12.218 -8.228 14.222 1.00 81.88 148 ASP A N 1
ATOM 1181 C CA . ASP A 1 148 ? -10.955 -8.962 14.313 1.00 81.88 148 ASP A CA 1
ATOM 1182 C C . ASP A 1 148 ? -9.803 -8.105 13.756 1.00 81.88 148 ASP A C 1
ATOM 1184 O O . ASP A 1 148 ? -8.750 -7.990 14.384 1.00 81.88 148 ASP A O 1
ATOM 1188 N N . ILE A 1 149 ? -10.028 -7.402 12.636 1.00 85.81 149 ILE A N 1
ATOM 1189 C CA . ILE A 1 149 ? -9.102 -6.392 12.093 1.00 85.81 149 ILE A CA 1
ATOM 1190 C C . ILE A 1 149 ? -8.805 -5.297 13.124 1.00 85.81 149 ILE A C 1
ATOM 1192 O O . ILE A 1 149 ? -7.639 -4.954 13.329 1.00 85.81 149 ILE A O 1
ATOM 1196 N N . TYR A 1 150 ? -9.837 -4.716 13.734 1.00 85.50 150 TYR A N 1
ATOM 1197 C CA . TYR A 1 150 ? -9.698 -3.616 14.685 1.00 85.50 150 TYR A CA 1
ATOM 1198 C C . TYR A 1 150 ? -8.908 -4.037 15.930 1.00 85.50 150 TYR A C 1
ATOM 1200 O O . TYR A 1 150 ? -7.934 -3.379 16.303 1.00 85.50 150 TYR A O 1
ATOM 1208 N N . ILE A 1 151 ? -9.281 -5.157 16.550 1.00 84.12 151 ILE A N 1
ATOM 1209 C CA . ILE A 1 151 ? -8.636 -5.682 17.756 1.00 84.12 151 ILE A CA 1
ATOM 1210 C C . ILE A 1 151 ? -7.198 -6.091 17.454 1.00 84.12 151 ILE A C 1
ATOM 1212 O O . ILE A 1 151 ? -6.288 -5.682 18.178 1.00 84.12 151 ILE A O 1
ATOM 1216 N N . ASP A 1 152 ? -6.950 -6.800 16.350 1.00 89.19 152 ASP A N 1
ATOM 1217 C CA . ASP A 1 152 ? -5.588 -7.140 15.939 1.00 89.19 152 ASP A CA 1
ATOM 1218 C C . ASP A 1 152 ? -4.736 -5.889 15.689 1.00 89.19 152 ASP A C 1
ATOM 1220 O O . ASP A 1 152 ? -3.532 -5.883 15.973 1.00 89.19 152 ASP A O 1
ATOM 1224 N N . PHE A 1 153 ? -5.330 -4.830 15.131 1.00 91.44 153 PHE A N 1
ATOM 1225 C CA . PHE A 1 153 ? -4.637 -3.567 14.907 1.00 91.44 153 PHE A CA 1
ATOM 1226 C C . PHE A 1 153 ? -4.240 -2.940 16.234 1.00 91.44 153 PHE A C 1
ATOM 1228 O O . PHE A 1 153 ? -3.065 -2.613 16.429 1.00 91.44 153 PHE A O 1
ATOM 1235 N N . CYS A 1 154 ? -5.195 -2.808 17.151 1.00 89.75 154 CYS A N 1
ATOM 1236 C CA . CYS A 1 154 ? -4.961 -2.217 18.456 1.00 89.75 154 CYS A CA 1
ATOM 1237 C C . CYS A 1 154 ? -3.935 -3.032 19.250 1.00 89.75 154 CYS A C 1
ATOM 1239 O O . CYS A 1 154 ? -2.932 -2.477 19.683 1.00 89.75 154 CYS A O 1
ATOM 1241 N N . ASN A 1 155 ? -4.071 -4.355 19.315 1.00 87.81 155 ASN A N 1
ATOM 1242 C CA . ASN A 1 155 ? -3.101 -5.224 19.986 1.00 87.81 155 ASN A CA 1
ATOM 1243 C C . ASN A 1 155 ? -1.688 -5.140 19.379 1.00 87.81 155 ASN A C 1
ATOM 1245 O O . ASN A 1 155 ? -0.694 -5.357 20.074 1.00 87.81 155 ASN A O 1
ATOM 1249 N N . LYS A 1 156 ? -1.565 -4.829 18.082 1.00 91.94 156 LYS A N 1
ATOM 1250 C CA . LYS A 1 156 ? -0.261 -4.701 17.417 1.00 91.94 156 LYS A CA 1
ATOM 1251 C C . LYS A 1 156 ? 0.374 -3.319 17.570 1.00 91.94 156 LYS A C 1
ATOM 1253 O O . LYS A 1 156 ? 1.599 -3.241 17.677 1.00 91.94 156 LYS A O 1
ATOM 1258 N N . TYR A 1 157 ? -0.412 -2.249 17.478 1.00 91.81 157 TYR A N 1
ATOM 1259 C CA . TYR A 1 157 ? 0.102 -0.882 17.325 1.00 91.81 157 TYR A CA 1
ATOM 1260 C C . TYR A 1 157 ? -0.221 0.047 18.491 1.00 91.81 157 TYR A C 1
ATOM 1262 O O . TYR A 1 157 ? 0.423 1.087 18.623 1.00 91.81 157 TYR A O 1
ATOM 1270 N N . VAL A 1 158 ? -1.184 -0.311 19.334 1.00 90.00 158 VAL A N 1
ATOM 1271 C CA . VAL A 1 158 ? -1.572 0.467 20.504 1.00 90.00 158 VAL A CA 1
ATOM 1272 C C . VAL A 1 158 ? -0.943 -0.177 21.730 1.00 90.00 158 VAL A C 1
ATOM 1274 O O . VAL A 1 158 ? -1.282 -1.291 22.110 1.00 90.00 158 VAL A O 1
ATOM 1277 N N . ASN A 1 159 ? -0.016 0.538 22.360 1.00 90.38 159 ASN A N 1
ATOM 1278 C CA . ASN A 1 159 ? 0.564 0.128 23.629 1.00 90.38 159 ASN A CA 1
ATOM 1279 C C . ASN A 1 159 ? -0.153 0.865 24.770 1.00 90.38 159 ASN A C 1
ATOM 1281 O O . ASN A 1 159 ? 0.009 2.084 24.879 1.00 90.38 159 ASN A O 1
ATOM 1285 N N . PRO A 1 160 ? -0.895 0.169 25.649 1.00 89.81 160 PRO A N 1
ATOM 1286 C CA . PRO A 1 160 ? -1.592 0.818 26.755 1.00 89.81 160 PRO A CA 1
ATOM 1287 C C . PRO A 1 160 ? -0.693 1.610 27.708 1.00 89.81 160 PRO A C 1
ATOM 1289 O O . PRO A 1 160 ? -1.142 2.578 28.321 1.00 89.81 160 PRO A O 1
ATOM 1292 N N . GLN A 1 161 ? 0.591 1.250 27.807 1.00 88.31 161 GLN A N 1
ATOM 1293 C CA . GLN A 1 161 ? 1.557 1.990 28.629 1.00 88.31 161 GLN A CA 1
ATOM 1294 C C . GLN A 1 161 ? 1.886 3.376 28.068 1.00 88.31 161 GLN A C 1
ATOM 1296 O O . GLN A 1 161 ? 2.340 4.247 28.811 1.00 88.31 161 GLN A O 1
ATOM 1301 N N . ASP A 1 162 ? 1.666 3.573 26.769 1.00 90.88 162 ASP A N 1
ATOM 1302 C CA . ASP A 1 162 ? 1.957 4.819 26.066 1.00 90.88 162 ASP A CA 1
ATOM 1303 C C . ASP A 1 162 ? 0.723 5.733 25.982 1.00 90.88 162 ASP A C 1
ATOM 1305 O O . ASP A 1 162 ? 0.772 6.790 25.346 1.00 90.88 162 ASP A O 1
ATOM 1309 N N . PHE A 1 163 ? -0.385 5.365 26.638 1.00 91.44 163 PHE A N 1
ATOM 1310 C CA . PHE A 1 163 ? -1.554 6.228 26.728 1.00 91.44 163 PHE A CA 1
ATOM 1311 C C . PHE A 1 163 ? -1.231 7.557 27.398 1.00 91.44 163 PHE A C 1
ATOM 1313 O O . PHE A 1 163 ? -0.490 7.655 28.380 1.00 91.44 163 PHE A O 1
ATOM 1320 N N . ASP A 1 164 ? -1.829 8.612 26.853 1.00 92.31 164 ASP A N 1
ATOM 1321 C CA . ASP A 1 164 ? -1.652 9.941 27.395 1.00 92.31 164 ASP A CA 1
ATOM 1322 C C . ASP A 1 164 ? -2.266 10.046 28.813 1.00 92.31 164 ASP A C 1
ATOM 1324 O O . ASP A 1 164 ? -3.175 9.289 29.177 1.00 92.31 164 ASP A O 1
ATOM 1328 N N . PRO A 1 165 ? -1.796 10.995 29.645 1.00 94.94 165 PRO A N 1
ATOM 1329 C CA . PRO A 1 165 ? -2.260 11.116 31.026 1.00 94.94 165 PRO A CA 1
ATOM 1330 C C . PRO A 1 165 ? -3.766 11.354 31.185 1.00 94.94 165 PRO A C 1
ATOM 1332 O O . PRO A 1 165 ? -4.309 11.064 32.251 1.00 94.94 165 PRO A O 1
ATOM 1335 N N . GLU A 1 166 ? -4.434 11.925 30.180 1.00 94.81 166 GLU A N 1
ATOM 1336 C CA . GLU A 1 166 ? -5.877 12.143 30.209 1.00 94.81 166 GLU A CA 1
ATOM 1337 C C . GLU A 1 166 ? -6.618 10.813 30.008 1.00 94.81 166 GLU A C 1
ATOM 1339 O O . GLU A 1 166 ? -7.476 10.480 30.828 1.00 94.81 166 GLU A O 1
ATOM 1344 N N . THR A 1 167 ? -6.203 10.002 29.031 1.00 92.38 167 THR A N 1
ATOM 1345 C CA . THR A 1 167 ? -6.719 8.636 28.827 1.00 92.38 167 THR A CA 1
ATOM 1346 C C . THR A 1 167 ? -6.547 7.770 30.077 1.00 92.38 167 THR A C 1
ATOM 1348 O O . THR A 1 167 ? -7.518 7.190 30.566 1.00 92.38 167 THR A O 1
ATOM 1351 N N . LEU A 1 168 ? -5.344 7.745 30.665 1.00 94.88 168 LEU A N 1
ATOM 1352 C CA . LEU A 1 168 ? -5.073 6.983 31.894 1.00 94.88 168 LEU A CA 1
ATOM 1353 C C . LEU A 1 168 ? -5.951 7.432 33.068 1.00 94.88 168 LEU A C 1
ATOM 1355 O O . LEU A 1 168 ? -6.391 6.612 33.874 1.00 94.88 168 LEU A O 1
ATOM 1359 N N . LYS A 1 169 ? -6.217 8.738 33.171 1.00 95.81 169 LYS A N 1
ATOM 1360 C CA . LYS A 1 169 ? -7.094 9.281 34.205 1.00 95.81 169 LYS A CA 1
ATOM 1361 C C . LYS A 1 169 ? -8.537 8.820 34.006 1.00 95.81 169 LYS A C 1
ATOM 1363 O O . LYS A 1 169 ? -9.144 8.387 34.980 1.00 95.81 169 LYS A O 1
ATOM 1368 N N . TYR A 1 170 ? -9.082 8.901 32.791 1.00 95.25 170 TYR A N 1
ATOM 1369 C CA . TYR A 1 170 ? -10.460 8.467 32.547 1.00 95.25 170 TYR A CA 1
ATOM 1370 C C . TYR A 1 170 ? -10.643 6.968 32.803 1.00 95.25 170 TYR A C 1
ATOM 1372 O O . TYR A 1 170 ? -11.626 6.585 33.434 1.00 95.25 170 TYR A O 1
ATOM 1380 N N . LEU A 1 171 ? -9.675 6.137 32.406 1.00 94.06 171 LEU A N 1
ATOM 1381 C CA . LEU A 1 171 ? -9.685 4.705 32.719 1.00 94.06 171 LEU A CA 1
ATOM 1382 C C . LEU A 1 171 ? -9.664 4.460 34.235 1.00 94.06 171 LEU A C 1
ATOM 1384 O O . LEU A 1 171 ? -10.496 3.712 34.747 1.00 94.06 171 LEU A O 1
ATOM 1388 N N . ALA A 1 172 ? -8.796 5.154 34.976 1.00 96.12 172 ALA A N 1
ATOM 1389 C CA . ALA A 1 172 ? -8.735 5.034 36.431 1.00 96.12 172 ALA A CA 1
ATOM 1390 C C . ALA A 1 172 ? -10.022 5.517 37.128 1.00 96.12 172 ALA A C 1
ATOM 1392 O O . ALA A 1 172 ? -10.471 4.884 38.085 1.00 96.12 172 ALA A O 1
ATOM 1393 N N . ASP A 1 173 ? -10.640 6.601 36.644 1.00 95.81 173 ASP A N 1
ATOM 1394 C CA . ASP A 1 173 ? -11.927 7.110 37.142 1.00 95.81 173 ASP A CA 1
ATOM 1395 C C . ASP A 1 173 ? -13.065 6.100 36.881 1.00 95.81 173 ASP A C 1
ATOM 1397 O O . ASP A 1 173 ? -13.963 5.944 37.715 1.00 95.81 173 ASP A O 1
ATOM 1401 N N . ALA A 1 174 ? -12.995 5.361 35.769 1.00 92.81 174 ALA A N 1
ATOM 1402 C CA . ALA A 1 174 ? -13.858 4.219 35.456 1.00 92.81 174 ALA A CA 1
ATOM 1403 C C . ALA A 1 174 ? -13.480 2.934 36.225 1.00 92.81 174 ALA A C 1
ATOM 1405 O O . ALA A 1 174 ? -14.173 1.925 36.141 1.00 92.81 174 ALA A O 1
ATOM 1406 N N . GLY A 1 175 ? -12.410 2.962 37.024 1.00 95.12 175 GLY A N 1
ATOM 1407 C CA . GLY A 1 175 ? -11.948 1.836 37.834 1.00 95.12 175 GLY A CA 1
ATOM 1408 C C . GLY A 1 175 ? -11.140 0.788 37.069 1.00 95.12 175 GLY A C 1
ATOM 1409 O O . GLY A 1 175 ? -10.932 -0.298 37.616 1.00 95.12 175 GLY A O 1
ATOM 1410 N N . VAL A 1 176 ? -10.699 1.090 35.847 1.00 93.56 176 VAL A N 1
ATOM 1411 C CA . VAL A 1 176 ? -9.825 0.252 35.017 1.00 93.56 176 VAL A CA 1
ATOM 1412 C C . VAL A 1 176 ? -8.374 0.658 35.260 1.00 93.56 176 VAL A C 1
ATOM 1414 O O . VAL A 1 176 ? -8.004 1.824 35.121 1.00 93.56 176 VAL A O 1
ATOM 1417 N N . PHE A 1 177 ? -7.539 -0.306 35.642 1.00 93.19 177 PHE A N 1
ATOM 1418 C CA . PHE A 1 177 ? -6.123 -0.082 35.922 1.00 93.19 177 PHE A CA 1
ATOM 1419 C C . PHE A 1 177 ? -5.280 -0.848 34.913 1.00 93.19 177 PHE A C 1
ATOM 1421 O O . PHE A 1 177 ? -5.528 -2.025 34.683 1.00 93.19 177 PHE A O 1
ATOM 1428 N N . ILE A 1 178 ? -4.290 -0.165 34.343 1.00 92.88 178 ILE A N 1
ATOM 1429 C CA . ILE A 1 178 ? -3.350 -0.730 33.379 1.00 92.88 178 ILE A CA 1
ATOM 1430 C C . ILE A 1 178 ? -2.079 -1.148 34.122 1.00 92.88 178 ILE A C 1
ATOM 1432 O O . ILE A 1 178 ? -1.478 -0.339 34.837 1.00 92.88 178 ILE A O 1
ATOM 1436 N N . ASP A 1 179 ? -1.675 -2.401 33.943 1.00 92.88 179 ASP A N 1
ATOM 1437 C CA . ASP A 1 179 ? -0.376 -2.935 34.351 1.00 92.88 179 ASP A CA 1
ATOM 1438 C C . ASP A 1 179 ? 0.458 -3.359 33.134 1.00 92.88 179 ASP A C 1
ATOM 1440 O O . ASP A 1 179 ? 0.023 -3.201 31.998 1.00 92.88 179 ASP A O 1
ATOM 1444 N N . GLU A 1 180 ? 1.674 -3.857 33.368 1.00 90.81 180 GLU A N 1
ATOM 1445 C CA . GLU A 1 180 ? 2.640 -4.188 32.310 1.00 90.81 180 GLU A CA 1
ATOM 1446 C C . GLU A 1 180 ? 2.180 -5.283 31.336 1.00 90.81 180 GLU A C 1
ATOM 1448 O O . GLU A 1 180 ? 2.686 -5.328 30.215 1.00 90.81 180 GLU A O 1
ATOM 1453 N N . ASP A 1 181 ? 1.220 -6.117 31.742 1.00 90.62 181 ASP A N 1
ATOM 1454 C CA . ASP A 1 181 ? 0.716 -7.251 30.964 1.00 90.62 181 ASP A CA 1
ATOM 1455 C C . ASP A 1 181 ? -0.679 -6.979 30.371 1.00 90.62 181 ASP A C 1
ATOM 1457 O O . ASP A 1 181 ? -1.236 -7.830 29.679 1.00 90.62 181 ASP A O 1
ATOM 1461 N N . THR A 1 182 ? -1.252 -5.802 30.633 1.00 89.75 182 THR A N 1
ATOM 1462 C CA . THR A 1 182 ? -2.586 -5.435 30.157 1.00 89.75 182 THR A CA 1
ATOM 1463 C C . THR A 1 182 ? -2.553 -5.136 28.654 1.00 89.75 182 THR A C 1
ATOM 1465 O O . THR A 1 182 ? -1.911 -4.172 28.226 1.00 89.75 182 THR A O 1
ATOM 1468 N N . ASP A 1 183 ? -3.270 -5.931 27.856 1.00 89.00 183 ASP A N 1
ATOM 1469 C CA . ASP A 1 183 ? -3.499 -5.675 26.430 1.00 89.00 183 ASP A CA 1
ATOM 1470 C C . ASP A 1 183 ? -4.748 -4.811 26.183 1.00 89.00 183 ASP A C 1
ATOM 1472 O O . ASP A 1 183 ? -5.499 -4.470 27.099 1.00 89.00 183 ASP A O 1
ATOM 1476 N N . PHE A 1 184 ? -4.933 -4.380 24.935 1.00 87.62 184 PHE A N 1
ATOM 1477 C CA . PHE A 1 184 ? -6.014 -3.465 24.579 1.00 87.62 184 PHE A CA 1
ATOM 1478 C C . PHE A 1 184 ? -7.395 -4.112 24.745 1.00 87.62 184 PHE A C 1
ATOM 1480 O O . PHE A 1 184 ? -8.315 -3.471 25.249 1.00 87.62 184 PHE A O 1
ATOM 1487 N N . GLU A 1 185 ? -7.522 -5.383 24.366 1.00 85.19 185 GLU A N 1
ATOM 1488 C CA . GLU A 1 185 ? -8.755 -6.165 24.500 1.00 85.19 185 GLU A CA 1
ATOM 1489 C C . GLU A 1 185 ? -9.206 -6.249 25.966 1.00 85.19 185 GLU A C 1
ATOM 1491 O O . GLU A 1 185 ? -10.334 -5.865 26.286 1.00 85.19 185 GLU A O 1
ATOM 1496 N N . SER A 1 186 ? -8.288 -6.583 26.880 1.00 87.75 186 SER A N 1
ATOM 1497 C CA . SER A 1 186 ? -8.552 -6.651 28.324 1.00 87.75 186 SER A CA 1
ATOM 1498 C C . SER A 1 186 ? -9.029 -5.318 28.910 1.00 87.75 186 SER A C 1
ATOM 1500 O O . SER A 1 186 ? -9.812 -5.296 29.860 1.00 87.75 186 SER A O 1
ATOM 1502 N N . ILE A 1 187 ? -8.557 -4.183 28.378 1.00 88.62 187 ILE A N 1
ATOM 1503 C CA . ILE A 1 187 ? -8.976 -2.850 28.845 1.00 88.62 187 ILE A CA 1
ATOM 1504 C C . ILE A 1 187 ? -10.434 -2.610 28.508 1.00 88.62 187 ILE A C 1
ATOM 1506 O O . ILE A 1 187 ? -11.171 -2.112 29.360 1.00 88.62 187 ILE A O 1
ATOM 1510 N N . ILE A 1 188 ? -10.846 -2.946 27.286 1.00 84.75 188 ILE A N 1
ATOM 1511 C CA . ILE A 1 188 ? -12.228 -2.735 26.877 1.00 84.75 188 ILE A CA 1
ATOM 1512 C C . ILE A 1 188 ? -13.155 -3.702 27.622 1.00 84.75 188 ILE A C 1
ATOM 1514 O O . ILE A 1 188 ? -14.183 -3.249 28.121 1.00 84.75 188 ILE A O 1
ATOM 1518 N N . GLU A 1 189 ? -12.776 -4.976 27.784 1.00 83.38 189 GLU A N 1
ATOM 1519 C CA . GLU A 1 189 ? -13.569 -5.956 28.549 1.00 83.38 189 GLU A CA 1
ATOM 1520 C C . GLU A 1 189 ? -13.818 -5.452 29.972 1.00 83.38 189 GLU A C 1
ATOM 1522 O O . GLU A 1 189 ? -14.954 -5.354 30.426 1.00 83.38 189 GLU A O 1
ATOM 1527 N N . ASN A 1 190 ? -12.759 -5.010 30.649 1.00 87.75 190 ASN A N 1
ATOM 1528 C CA . ASN A 1 190 ? -12.847 -4.520 32.020 1.00 87.75 190 ASN A CA 1
ATOM 1529 C C . ASN A 1 190 ? -13.634 -3.201 32.125 1.00 87.75 190 ASN A C 1
ATOM 1531 O O . ASN A 1 190 ? -14.311 -2.950 33.124 1.00 87.75 190 ASN A O 1
ATOM 1535 N N . LEU A 1 191 ? -13.544 -2.337 31.108 1.00 86.50 191 LEU A N 1
ATOM 1536 C CA . LEU A 1 191 ? -14.309 -1.094 31.052 1.00 86.50 191 LEU A CA 1
ATOM 1537 C C . LEU A 1 191 ? -15.807 -1.367 30.891 1.00 86.50 191 LEU A C 1
ATOM 1539 O O . LEU A 1 191 ? -16.612 -0.698 31.538 1.00 86.50 191 LEU A O 1
ATOM 1543 N N . LEU A 1 192 ? -16.157 -2.352 30.064 1.00 82.00 192 LEU A N 1
ATOM 1544 C CA . LEU A 1 192 ? -17.528 -2.797 29.859 1.00 82.00 192 LEU A CA 1
ATOM 1545 C C . LEU A 1 192 ? -18.116 -3.446 31.096 1.00 82.00 192 LEU A C 1
ATOM 1547 O O . LEU A 1 192 ? -19.153 -2.989 31.569 1.00 82.00 192 LEU A O 1
ATOM 1551 N N . ASP A 1 193 ? -17.424 -4.439 31.651 1.00 83.81 193 ASP A N 1
ATOM 1552 C CA . ASP A 1 193 ? -17.864 -5.162 32.845 1.00 83.81 193 ASP A CA 1
ATOM 1553 C C . ASP A 1 193 ? -18.199 -4.182 33.977 1.00 83.81 193 ASP A C 1
ATOM 1555 O O . ASP A 1 193 ? -19.274 -4.227 34.569 1.00 83.81 193 ASP A O 1
ATOM 1559 N N . LYS A 1 194 ? -17.312 -3.209 34.222 1.00 87.12 194 LYS A N 1
ATOM 1560 C CA . LYS A 1 194 ? -17.524 -2.174 35.245 1.00 87.12 194 LYS A CA 1
ATOM 1561 C C . LYS A 1 194 ? -18.645 -1.201 34.905 1.00 87.12 194 LYS A C 1
ATOM 1563 O O . LYS A 1 194 ? -19.292 -0.692 35.820 1.00 87.12 194 LYS A O 1
ATOM 1568 N N . GLY A 1 195 ? -18.810 -0.882 33.624 1.00 84.00 195 GLY A N 1
ATOM 1569 C CA . GLY A 1 195 ? -19.873 -0.009 33.141 1.00 84.00 195 GLY A CA 1
ATOM 1570 C C . GLY A 1 195 ? -21.237 -0.626 33.398 1.00 84.00 195 GLY A C 1
ATOM 1571 O O . GLY A 1 195 ? -22.092 0.006 34.015 1.00 84.00 195 GLY A O 1
ATOM 1572 N N . PHE A 1 196 ? -21.394 -1.884 33.000 1.00 79.62 196 PHE A N 1
ATOM 1573 C CA . PHE A 1 196 ? -22.613 -2.646 33.210 1.00 79.62 196 PHE A CA 1
ATOM 1574 C C . PHE A 1 196 ? -22.894 -2.867 34.696 1.00 79.62 196 PHE A C 1
ATOM 1576 O O . PHE A 1 196 ? -23.996 -2.546 35.135 1.00 79.62 196 PHE A O 1
ATOM 1583 N N . ASP A 1 197 ? -21.910 -3.301 35.493 1.00 83.06 197 ASP A N 1
ATOM 1584 C CA . ASP A 1 197 ? -22.068 -3.449 36.950 1.00 83.06 197 ASP A CA 1
ATOM 1585 C C . ASP A 1 197 ? -22.649 -2.173 37.600 1.00 83.06 197 ASP A C 1
ATOM 1587 O O . ASP A 1 197 ? -23.520 -2.248 38.467 1.00 83.06 197 ASP A O 1
ATOM 1591 N N . GLU A 1 198 ? -22.211 -0.985 37.159 1.00 82.69 198 GLU A N 1
ATOM 1592 C CA . GLU A 1 198 ? -22.729 0.294 37.660 1.00 82.69 198 GLU A CA 1
ATOM 1593 C C . GLU A 1 198 ? -24.170 0.580 37.230 1.00 82.69 198 GLU A C 1
ATOM 1595 O O . GLU A 1 198 ? -24.931 1.126 38.029 1.00 82.69 198 GLU A O 1
ATOM 1600 N N . THR A 1 199 ? -24.551 0.231 36.003 1.00 76.00 199 THR A N 1
ATOM 1601 C CA . THR A 1 199 ? -25.926 0.402 35.513 1.00 76.00 199 THR A CA 1
ATOM 1602 C C . THR A 1 199 ? -26.892 -0.527 36.258 1.00 76.00 199 THR A C 1
ATOM 1604 O O . THR A 1 199 ? -27.965 -0.091 36.677 1.00 76.00 199 THR A O 1
ATOM 1607 N N . TYR A 1 200 ? -26.491 -1.778 36.507 1.00 71.12 200 TYR A N 1
ATOM 1608 C CA . TYR A 1 200 ? -27.337 -2.802 37.133 1.00 71.12 200 TYR A CA 1
ATOM 1609 C C . TYR A 1 200 ? -27.491 -2.651 38.654 1.00 71.12 200 TYR A C 1
ATOM 1611 O O . TYR A 1 200 ? -28.544 -2.978 39.202 1.00 71.12 200 TYR A O 1
ATOM 1619 N N . ASP A 1 201 ? -26.502 -2.088 39.356 1.00 70.88 201 ASP A N 1
ATOM 1620 C CA . ASP A 1 201 ? -26.607 -1.811 40.800 1.00 70.88 201 ASP A CA 1
ATOM 1621 C C . ASP A 1 201 ? -27.692 -0.759 41.145 1.00 70.88 201 ASP A C 1
ATOM 1623 O O . ASP A 1 201 ? -28.040 -0.576 42.320 1.00 70.88 201 ASP A O 1
ATOM 1627 N N . VAL A 1 202 ? -28.235 -0.051 40.147 1.00 63.31 202 VAL A N 1
ATOM 1628 C CA . VAL A 1 202 ? -29.228 1.021 40.330 1.00 63.31 202 VAL A CA 1
ATOM 1629 C C . VAL A 1 202 ? -30.674 0.499 40.379 1.00 63.31 202 VAL A C 1
ATOM 1631 O O . VAL A 1 202 ? -31.494 1.146 41.039 1.00 63.31 202 VAL A O 1
ATOM 1634 N N . ASP A 1 203 ? -30.987 -0.665 39.792 1.00 60.84 203 ASP A N 1
ATOM 1635 C CA . ASP A 1 203 ? -32.336 -1.266 39.843 1.00 60.84 203 ASP A CA 1
ATOM 1636 C C . ASP A 1 203 ? -32.316 -2.808 39.988 1.00 60.84 203 ASP A C 1
ATOM 1638 O O . ASP A 1 203 ? -32.462 -3.547 39.017 1.00 60.84 203 ASP A O 1
ATOM 1642 N N . PRO A 1 204 ? -32.136 -3.333 41.215 1.00 58.00 204 PRO A N 1
ATOM 1643 C CA . PRO A 1 204 ? -32.038 -4.773 41.462 1.00 58.00 204 PRO A CA 1
ATOM 1644 C C . PRO A 1 204 ? -33.372 -5.534 41.351 1.00 58.00 204 PRO A C 1
ATOM 1646 O O . PRO A 1 204 ? -33.365 -6.752 41.526 1.00 58.00 204 PRO A O 1
ATOM 1649 N N . ASP A 1 205 ? -34.501 -4.843 41.144 1.00 62.03 205 ASP A N 1
ATOM 1650 C CA . ASP A 1 205 ? -35.838 -5.452 41.062 1.00 62.03 205 ASP A CA 1
ATOM 1651 C C . ASP A 1 205 ? -36.292 -5.701 39.603 1.00 62.03 205 ASP A C 1
ATOM 1653 O O . ASP A 1 205 ? -37.359 -6.289 39.393 1.00 62.03 205 ASP A O 1
ATOM 1657 N N . ASP A 1 206 ? -35.503 -5.293 38.599 1.00 59.16 206 ASP A N 1
ATOM 1658 C CA . ASP A 1 206 ? -35.793 -5.548 37.183 1.00 59.16 206 ASP A CA 1
ATOM 1659 C C . ASP A 1 206 ? -35.207 -6.898 36.723 1.00 59.16 206 ASP A C 1
ATOM 1661 O O . ASP A 1 206 ? -34.186 -6.997 36.042 1.00 59.16 206 ASP A O 1
ATOM 1665 N N . ASP A 1 207 ? -35.868 -7.983 37.141 1.00 53.31 207 ASP A N 1
ATOM 1666 C CA . ASP A 1 207 ? -35.509 -9.377 36.826 1.00 53.31 207 ASP A CA 1
ATOM 1667 C C . ASP A 1 207 ? -35.521 -9.704 35.306 1.00 53.31 207 ASP A C 1
ATOM 1669 O O . ASP A 1 207 ? -35.149 -10.819 34.918 1.00 53.31 207 ASP A O 1
ATOM 1673 N N . GLU A 1 208 ? -35.979 -8.787 34.440 1.00 53.47 208 GLU A N 1
ATOM 1674 C CA . GLU A 1 208 ? -36.024 -8.972 32.979 1.00 53.47 208 GLU A CA 1
ATOM 1675 C C . GLU A 1 208 ? -34.728 -8.557 32.266 1.00 53.47 208 GLU A C 1
ATOM 1677 O O . GLU A 1 208 ? -34.507 -8.996 31.135 1.00 53.47 208 GLU A O 1
ATOM 1682 N N . ILE A 1 209 ? -33.833 -7.819 32.930 1.00 51.84 209 ILE A N 1
ATOM 1683 C CA . ILE A 1 209 ? -32.569 -7.349 32.347 1.00 51.84 209 ILE A CA 1
ATOM 1684 C C . ILE A 1 209 ? -31.405 -8.186 32.890 1.00 51.84 209 ILE A C 1
ATOM 1686 O O . ILE A 1 209 ? -30.504 -7.710 33.571 1.00 51.84 209 ILE A O 1
ATOM 1690 N N . TYR A 1 210 ? -31.430 -9.494 32.626 1.00 48.53 210 TYR A N 1
ATOM 1691 C CA . TYR A 1 210 ? -30.195 -10.273 32.680 1.00 48.53 210 TYR A CA 1
ATOM 1692 C C . TYR A 1 210 ? -29.538 -10.158 31.308 1.00 48.53 210 TYR A C 1
ATOM 1694 O O . TYR A 1 210 ? -30.061 -10.773 30.370 1.00 48.53 210 TYR A O 1
ATOM 1702 N N . PRO A 1 211 ? -28.383 -9.481 31.165 1.00 46.78 211 PRO A N 1
ATOM 1703 C CA . PRO A 1 211 ? -27.537 -9.770 30.030 1.00 46.78 211 PRO A CA 1
ATOM 1704 C C . PRO A 1 211 ? -27.196 -11.246 30.199 1.00 46.78 211 PRO A C 1
ATOM 1706 O O . PRO A 1 211 ? -26.564 -11.673 31.176 1.00 46.78 211 PRO A O 1
ATOM 1709 N N . SER A 1 212 ? -27.719 -12.087 29.304 1.00 46.12 212 SER A N 1
ATOM 1710 C CA . SER A 1 212 ? -27.175 -13.429 29.192 1.00 46.12 212 SER A CA 1
ATOM 1711 C C . SER A 1 212 ? -25.668 -13.266 29.090 1.00 46.12 212 SER A C 1
ATOM 1713 O O . SER A 1 212 ? -25.203 -12.317 28.477 1.00 46.12 212 SER A O 1
ATOM 1715 N N . ALA A 1 213 ? -24.912 -14.153 29.727 1.00 43.00 213 ALA A N 1
ATOM 1716 C CA . ALA A 1 213 ? -23.457 -14.195 29.662 1.00 43.00 213 ALA A CA 1
ATOM 1717 C C . ALA A 1 213 ? -22.950 -14.473 28.223 1.00 43.00 213 ALA A C 1
ATOM 1719 O O . ALA A 1 213 ? -22.352 -15.510 27.940 1.00 43.00 213 ALA A O 1
ATOM 1720 N N . THR A 1 214 ? -23.238 -13.554 27.312 1.00 43.09 214 THR A N 1
ATOM 1721 C CA . THR A 1 214 ? -22.900 -13.449 25.898 1.00 43.09 214 THR A CA 1
ATOM 1722 C C . THR A 1 214 ? -22.128 -12.134 25.776 1.00 43.09 214 THR A C 1
ATOM 1724 O O . THR A 1 214 ? -22.682 -11.148 25.329 1.00 43.09 214 THR A O 1
ATOM 1727 N N . CYS A 1 215 ? -20.949 -11.995 26.392 1.00 49.72 215 CYS A N 1
ATOM 1728 C CA . CYS A 1 215 ? -19.697 -12.686 26.042 1.00 49.72 215 CYS A CA 1
ATOM 1729 C C . CYS A 1 215 ? -19.299 -12.345 24.596 1.00 49.72 215 CYS A C 1
ATOM 1731 O O . CYS A 1 215 ? -19.720 -13.012 23.655 1.00 49.72 215 CYS A O 1
ATOM 1733 N N . GLY A 1 216 ? -18.504 -11.285 24.427 1.00 46.75 216 GLY A N 1
ATOM 1734 C CA . GLY A 1 216 ? -17.828 -10.930 23.174 1.00 46.75 216 GLY A CA 1
ATOM 1735 C C . GLY A 1 216 ? -18.568 -9.950 22.257 1.00 46.75 216 GLY A C 1
ATOM 1736 O O . GLY A 1 216 ? -17.912 -9.102 21.667 1.00 46.75 216 GLY A O 1
ATOM 1737 N N . THR A 1 217 ? -19.897 -10.011 22.143 1.00 51.25 217 THR A N 1
ATOM 1738 C CA . THR A 1 217 ? -20.693 -9.146 21.240 1.00 51.25 217 THR A CA 1
ATOM 1739 C C . THR A 1 217 ? -20.710 -7.666 21.644 1.00 51.25 217 THR A C 1
ATOM 1741 O O . THR A 1 217 ? -20.628 -6.801 20.789 1.00 51.25 217 THR A O 1
ATOM 1744 N N . ASP A 1 218 ? -20.657 -7.349 22.933 1.00 54.78 218 ASP A N 1
ATOM 1745 C CA . ASP A 1 218 ? -20.808 -5.966 23.426 1.00 54.78 218 ASP A CA 1
ATOM 1746 C C . ASP A 1 218 ? -19.590 -5.070 23.129 1.00 54.78 218 ASP A C 1
ATOM 1748 O O . ASP A 1 218 ? -19.678 -3.875 22.852 1.00 54.78 218 ASP A O 1
ATOM 1752 N N . LEU A 1 219 ? -18.410 -5.681 23.161 1.00 50.31 219 LEU A N 1
ATOM 1753 C CA . LEU A 1 219 ? -17.117 -5.055 22.901 1.00 50.31 219 LEU A CA 1
ATOM 1754 C C . LEU A 1 219 ? -16.900 -4.835 21.408 1.00 50.31 219 LEU A C 1
ATOM 1756 O O . LEU A 1 219 ? -16.446 -3.774 20.969 1.00 50.31 219 LEU A O 1
ATOM 1760 N N . LYS A 1 220 ? -17.314 -5.851 20.653 1.00 54.09 220 LYS A N 1
ATOM 1761 C CA . LYS A 1 220 ? -17.479 -5.854 19.210 1.00 54.09 220 LYS A CA 1
ATOM 1762 C C . LYS A 1 220 ? -18.390 -4.714 18.768 1.00 54.09 220 LYS A C 1
ATOM 1764 O O . LYS A 1 220 ? -17.970 -3.900 17.950 1.00 54.09 220 LYS A O 1
ATOM 1769 N N . ASP A 1 221 ? -19.553 -4.579 19.387 1.00 58.22 221 ASP A N 1
ATOM 1770 C CA . ASP A 1 221 ? -20.538 -3.594 18.975 1.00 58.22 221 ASP A CA 1
ATOM 1771 C C . ASP A 1 221 ? -20.193 -2.165 19.419 1.00 58.22 221 ASP A C 1
ATOM 1773 O O . ASP A 1 221 ? -20.570 -1.228 18.733 1.00 58.22 221 ASP A O 1
ATOM 1777 N N . ILE A 1 222 ? -19.409 -1.948 20.483 1.00 56.16 222 ILE A N 1
ATOM 1778 C CA . ILE A 1 222 ? -18.914 -0.602 20.852 1.00 56.16 222 ILE A CA 1
ATOM 1779 C C . ILE A 1 222 ? -17.734 -0.159 19.987 1.00 56.16 222 ILE A C 1
ATOM 1781 O O . ILE A 1 222 ? -17.662 1.012 19.595 1.00 56.16 222 ILE A O 1
ATOM 1785 N N . CYS A 1 223 ? -16.809 -1.078 19.678 1.00 56.31 223 CYS A N 1
ATOM 1786 C CA . CYS A 1 223 ? -15.755 -0.816 18.697 1.00 56.31 223 CYS A CA 1
ATOM 1787 C C . CYS A 1 223 ? -16.381 -0.515 17.331 1.00 56.31 223 CYS A C 1
ATOM 1789 O O . CYS A 1 223 ? -15.950 0.427 16.667 1.00 56.31 223 CYS A O 1
ATOM 1791 N N . ILE A 1 224 ? -17.444 -1.241 16.963 1.00 52.84 224 ILE A N 1
ATOM 1792 C CA . ILE A 1 224 ? -18.240 -0.961 15.771 1.00 52.84 224 ILE A CA 1
ATOM 1793 C C . ILE A 1 224 ? -18.990 0.369 15.904 1.00 52.84 224 ILE A C 1
ATOM 1795 O O . ILE A 1 224 ? -18.796 1.263 15.109 1.00 52.84 224 ILE A O 1
ATOM 1799 N N . HIS A 1 225 ? -19.809 0.621 16.910 1.00 55.94 225 HIS A N 1
ATOM 1800 C CA . HIS A 1 225 ? -20.700 1.786 16.888 1.00 55.94 225 HIS A CA 1
ATOM 1801 C C . HIS A 1 225 ? -19.961 3.131 16.773 1.00 55.94 225 HIS A C 1
ATOM 1803 O O . HIS A 1 225 ? -20.493 4.092 16.216 1.00 55.94 225 HIS A O 1
ATOM 1809 N N . ARG A 1 226 ? -18.717 3.230 17.261 1.00 52.81 226 ARG A N 1
ATOM 1810 C CA . ARG A 1 226 ? -17.968 4.492 17.217 1.00 52.81 226 ARG A CA 1
ATOM 1811 C C . ARG A 1 226 ? -16.878 4.594 16.165 1.00 52.81 226 ARG A C 1
ATOM 1813 O O . ARG A 1 226 ? -16.567 5.718 15.790 1.00 52.81 226 ARG A O 1
ATOM 1820 N 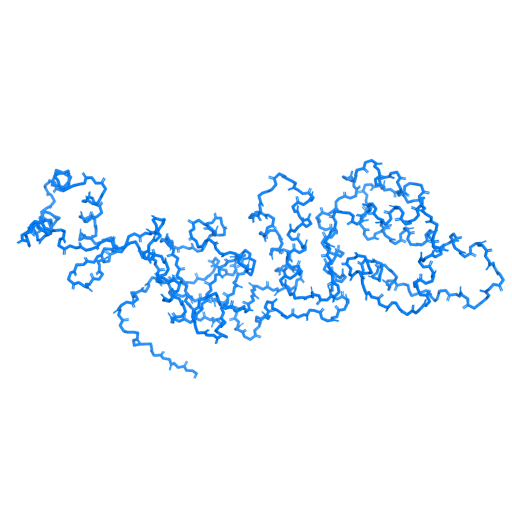N . ALA A 1 227 ? -16.344 3.481 15.668 1.00 47.22 227 ALA A N 1
ATOM 1821 C CA . ALA A 1 227 ? -15.671 3.547 14.380 1.00 47.22 227 ALA A CA 1
ATOM 1822 C C . ALA A 1 227 ? -16.716 3.775 13.255 1.00 47.22 227 ALA A C 1
ATOM 1824 O O . ALA A 1 227 ? -16.397 4.424 12.269 1.00 47.22 227 ALA A O 1
ATOM 1825 N N . PHE A 1 228 ? -17.986 3.379 13.445 1.00 49.91 228 PHE A N 1
ATOM 1826 C CA . PHE A 1 228 ? -18.953 3.217 12.358 1.00 49.91 228 PHE A CA 1
ATOM 1827 C C . PHE A 1 228 ? -20.129 4.216 12.304 1.00 49.91 228 PHE A C 1
ATOM 1829 O O . PHE A 1 228 ? -20.810 4.245 11.286 1.00 49.91 228 PHE A O 1
ATOM 1836 N N . ASP A 1 229 ? -20.334 5.067 13.314 1.00 47.62 229 ASP A N 1
ATOM 1837 C CA . ASP A 1 229 ? -21.266 6.228 13.380 1.00 47.62 229 ASP A CA 1
ATOM 1838 C C . ASP A 1 229 ? -22.757 5.998 13.001 1.00 47.62 229 ASP A C 1
ATOM 1840 O O . ASP A 1 229 ? -23.524 6.956 13.031 1.00 47.62 229 ASP A O 1
ATOM 1844 N N . ASP A 1 230 ? -23.199 4.774 12.667 1.00 47.47 230 ASP A N 1
ATOM 1845 C CA . ASP A 1 230 ? -24.571 4.542 12.160 1.00 47.47 230 ASP A CA 1
ATOM 1846 C C . ASP A 1 230 ? -25.097 3.092 12.298 1.00 47.47 230 ASP A C 1
ATOM 1848 O O . ASP A 1 230 ? -25.945 2.651 11.518 1.00 47.47 230 ASP A O 1
ATOM 1852 N N . TYR A 1 231 ? -24.592 2.301 13.254 1.00 44.12 231 TYR A N 1
ATOM 1853 C CA . TYR A 1 231 ? -25.168 0.970 13.491 1.00 44.12 231 TYR A CA 1
ATOM 1854 C C . TYR A 1 231 ? -26.432 1.103 14.350 1.00 44.12 231 TYR A C 1
ATOM 1856 O O . TYR A 1 231 ? -26.334 1.374 15.544 1.00 44.12 231 TYR A O 1
ATOM 1864 N N . ASP A 1 232 ? -27.610 0.900 13.745 1.00 48.72 232 ASP A N 1
ATOM 1865 C CA . ASP A 1 232 ? -28.849 0.595 14.474 1.00 48.72 232 ASP A CA 1
ATOM 1866 C C . ASP A 1 232 ? -28.564 -0.657 15.318 1.00 48.72 232 ASP A C 1
ATOM 1868 O O . ASP A 1 232 ? -28.532 -1.785 14.812 1.00 48.72 232 ASP A O 1
ATOM 1872 N N . PHE A 1 233 ? -28.281 -0.452 16.601 1.00 51.16 233 PHE A N 1
ATOM 1873 C CA . PHE A 1 233 ? -28.268 -1.529 17.576 1.00 51.16 233 PHE A CA 1
ATOM 1874 C C . PHE A 1 233 ? -29.607 -2.277 17.545 1.00 51.16 233 PHE A C 1
ATOM 1876 O O . PHE A 1 233 ? -30.643 -1.735 17.155 1.00 51.16 233 PHE A O 1
ATOM 1883 N N . ASP A 1 234 ? -29.615 -3.517 18.036 1.00 53.56 234 ASP A N 1
ATOM 1884 C CA . ASP A 1 234 ? -30.854 -4.021 18.626 1.00 53.56 234 ASP A CA 1
ATOM 1885 C C . ASP A 1 234 ? -31.215 -3.051 19.765 1.00 53.56 234 ASP A C 1
ATOM 1887 O O . ASP A 1 234 ? -30.361 -2.803 20.619 1.00 53.56 234 ASP A O 1
ATOM 1891 N N . ASP A 1 235 ? -32.415 -2.455 19.741 1.00 55.88 235 ASP A N 1
ATOM 1892 C CA . ASP A 1 235 ? -32.808 -1.268 20.533 1.00 55.88 235 ASP A CA 1
ATOM 1893 C C . ASP A 1 235 ? -32.363 -1.319 22.019 1.00 55.88 235 ASP A C 1
ATOM 1895 O O . ASP A 1 235 ? -32.121 -0.280 22.631 1.00 55.88 235 ASP A O 1
ATOM 1899 N N . GLY A 1 236 ? -32.216 -2.521 22.592 1.00 57.25 236 GLY A N 1
ATOM 1900 C CA . GLY A 1 236 ? -31.764 -2.741 23.967 1.00 57.25 236 GLY A CA 1
ATOM 1901 C C . GLY A 1 236 ? -30.310 -2.354 24.271 1.00 57.25 236 GLY A C 1
ATOM 1902 O O . GLY A 1 236 ? -30.057 -1.792 25.330 1.00 57.25 236 GLY A O 1
ATOM 1903 N N . PHE A 1 237 ? -29.343 -2.585 23.375 1.00 60.72 237 PHE A N 1
ATOM 1904 C CA . PHE A 1 237 ? -27.938 -2.293 23.712 1.00 60.72 237 PHE A CA 1
ATOM 1905 C C . PHE A 1 237 ? -27.636 -0.795 23.694 1.00 60.72 237 PHE A C 1
ATOM 1907 O O . PHE A 1 237 ? -26.897 -0.295 24.540 1.00 60.72 237 PHE A O 1
ATOM 1914 N N . GLN A 1 238 ? -28.211 -0.061 22.738 1.00 65.19 238 GLN A N 1
ATOM 1915 C CA . GLN A 1 238 ? -28.064 1.393 22.700 1.00 65.19 238 GLN A CA 1
ATOM 1916 C C . GLN A 1 238 ? -28.631 2.023 23.974 1.00 65.19 238 GLN A C 1
ATOM 1918 O O . GLN A 1 238 ? -28.016 2.932 24.525 1.00 65.19 238 GLN A O 1
ATOM 1923 N N . GLU A 1 239 ? -29.763 1.511 24.469 1.00 66.62 239 GLU A N 1
ATOM 1924 C CA . GLU A 1 239 ? -30.343 1.935 25.743 1.00 66.62 239 GLU A CA 1
ATOM 1925 C C . GLU A 1 239 ? -29.383 1.655 26.910 1.00 66.62 239 GLU A C 1
ATOM 1927 O O . GLU A 1 239 ? -29.102 2.560 27.697 1.00 66.62 239 GLU A O 1
ATOM 1932 N N . ASP A 1 240 ? -28.791 0.462 26.979 1.00 68.44 240 ASP A N 1
ATOM 1933 C CA . ASP A 1 240 ? -27.815 0.110 28.018 1.00 68.44 240 ASP A CA 1
ATOM 1934 C C . ASP A 1 240 ? -26.534 0.958 27.953 1.00 68.44 240 ASP A C 1
ATOM 1936 O O . ASP A 1 240 ? -26.025 1.404 28.988 1.00 68.44 240 ASP A O 1
ATOM 1940 N N . PHE A 1 241 ? -26.019 1.229 26.750 1.00 69.94 241 PHE A N 1
ATOM 1941 C CA . PHE A 1 241 ? -24.833 2.062 26.559 1.00 69.94 241 PHE A CA 1
ATOM 1942 C C . PHE A 1 241 ? -25.112 3.535 26.875 1.00 69.94 241 PHE A C 1
ATOM 1944 O O . PHE A 1 241 ? -24.288 4.180 27.522 1.00 69.94 241 PHE A O 1
ATOM 1951 N N . ASP A 1 242 ? -26.268 4.072 26.476 1.00 72.00 242 ASP A N 1
ATOM 1952 C CA . ASP A 1 242 ? -26.694 5.441 26.805 1.00 72.00 242 ASP A CA 1
ATOM 1953 C C . ASP A 1 242 ? -26.965 5.628 28.306 1.00 72.00 242 ASP A C 1
ATOM 1955 O O . ASP A 1 242 ? -26.895 6.750 28.824 1.00 72.00 242 ASP A O 1
ATOM 1959 N N . ASN A 1 243 ? -27.240 4.533 29.016 1.00 75.69 243 ASN A N 1
ATOM 1960 C CA . ASN A 1 243 ? -27.378 4.514 30.467 1.00 75.69 243 ASN A CA 1
ATOM 1961 C C . ASN A 1 243 ? -26.027 4.489 31.205 1.00 75.69 243 ASN A C 1
ATOM 1963 O O . ASN A 1 243 ? -26.000 4.724 32.419 1.00 75.69 243 ASN A O 1
ATOM 1967 N N . LEU A 1 244 ? -24.901 4.272 30.510 1.00 79.00 244 LEU A N 1
ATOM 1968 C CA . LEU A 1 244 ? -23.580 4.340 31.130 1.00 79.00 244 LEU A CA 1
ATOM 1969 C C . LEU A 1 244 ? -23.296 5.739 31.680 1.00 79.00 244 LEU A C 1
ATOM 1971 O O . LEU A 1 244 ? -23.628 6.783 31.112 1.00 79.00 244 LEU A O 1
ATOM 1975 N N . SER A 1 245 ? -22.594 5.790 32.810 1.00 83.81 245 SER A N 1
ATOM 1976 C CA . SER A 1 245 ? -22.234 7.078 33.388 1.00 83.81 245 SER A CA 1
ATOM 1977 C C . SER A 1 245 ? -21.187 7.819 32.549 1.00 83.81 245 SER A C 1
ATOM 1979 O O . SER A 1 245 ? -20.365 7.242 31.833 1.00 83.81 245 SER A O 1
ATOM 1981 N N . GLN A 1 246 ? -21.164 9.151 32.683 1.00 86.38 246 GLN A N 1
ATOM 1982 C CA . GLN A 1 246 ? -20.284 10.035 31.907 1.00 86.38 246 GLN A CA 1
ATOM 1983 C C . GLN A 1 246 ? -18.796 9.639 31.970 1.00 86.38 246 GLN A C 1
ATOM 1985 O O . GLN A 1 246 ? -18.054 9.894 31.021 1.00 86.38 246 GLN A O 1
ATOM 1990 N N . LYS A 1 247 ? -18.343 9.026 33.071 1.00 90.88 247 LYS A N 1
ATOM 1991 C CA . LYS A 1 247 ? -16.951 8.572 33.218 1.00 90.88 247 LYS A CA 1
ATOM 1992 C C . LYS A 1 247 ? -16.612 7.401 32.288 1.00 90.88 247 LYS A C 1
ATOM 1994 O O . LYS A 1 247 ? -15.516 7.406 31.736 1.00 90.88 247 LYS A O 1
ATOM 1999 N N . PHE A 1 248 ? -17.535 6.464 32.057 1.00 85.69 248 PHE A N 1
ATOM 2000 C CA . PHE A 1 248 ? -17.326 5.360 31.119 1.00 85.69 248 PHE A CA 1
ATOM 2001 C C . PHE A 1 248 ? -17.306 5.887 29.691 1.00 85.69 248 PHE A C 1
ATOM 2003 O O . PHE A 1 248 ? -16.351 5.621 28.968 1.00 85.69 248 PHE A O 1
ATOM 2010 N N . HIS A 1 249 ? -18.256 6.750 29.318 1.00 82.75 249 HIS A N 1
ATOM 2011 C CA . HIS A 1 249 ? -18.217 7.410 28.011 1.00 82.75 249 HIS A CA 1
ATOM 2012 C C . HIS A 1 249 ? -16.911 8.178 27.775 1.00 82.75 249 HIS A C 1
ATOM 2014 O O . HIS A 1 249 ? -16.347 8.093 26.687 1.00 82.75 249 HIS A O 1
ATOM 2020 N N . ALA A 1 250 ? -16.413 8.912 28.774 1.00 87.50 250 ALA A N 1
ATOM 2021 C CA . ALA A 1 250 ? -15.146 9.630 28.661 1.00 87.50 250 ALA A CA 1
ATOM 2022 C C . ALA A 1 250 ? -13.951 8.674 28.496 1.00 87.50 250 ALA A C 1
ATOM 2024 O O . ALA A 1 250 ? -13.079 8.927 27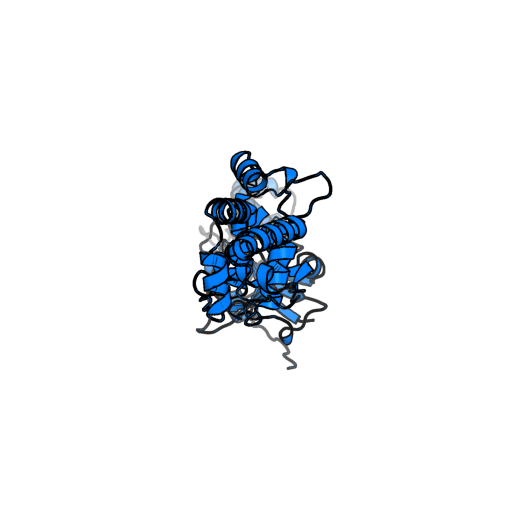.666 1.00 87.50 250 ALA A O 1
ATOM 2025 N N . ALA A 1 251 ? -13.932 7.561 29.235 1.00 89.06 251 ALA A N 1
ATOM 2026 C CA . ALA A 1 251 ? -12.906 6.529 29.115 1.00 89.06 251 ALA A CA 1
ATOM 2027 C C . ALA A 1 251 ? -12.907 5.876 27.725 1.00 89.06 251 ALA A C 1
ATOM 2029 O O . ALA A 1 251 ? -11.859 5.845 27.080 1.00 89.06 251 ALA A O 1
ATOM 2030 N N . PHE A 1 252 ? -14.075 5.462 27.222 1.00 83.88 252 PHE A N 1
ATOM 2031 C CA . PHE A 1 252 ? -14.225 4.923 25.866 1.00 83.88 252 PHE A CA 1
ATOM 2032 C C . PHE A 1 252 ? -13.750 5.919 24.809 1.00 83.88 252 PHE A C 1
ATOM 2034 O O . PHE A 1 252 ? -12.937 5.579 23.956 1.00 83.88 252 PHE A O 1
ATOM 2041 N N . GLN A 1 253 ? -14.206 7.171 24.894 1.00 82.81 253 GLN A N 1
ATOM 2042 C CA . GLN A 1 253 ? -13.833 8.233 23.956 1.00 82.81 253 GLN A CA 1
ATOM 2043 C C . GLN A 1 253 ? -12.331 8.472 23.889 1.00 82.81 253 GLN A C 1
ATOM 2045 O O . GLN A 1 253 ? -11.784 8.698 22.810 1.00 82.81 253 GLN A O 1
ATOM 2050 N N . SER A 1 254 ? -11.672 8.452 25.043 1.00 87.19 254 SER A N 1
ATOM 2051 C CA . SER A 1 254 ? -10.237 8.682 25.119 1.00 87.19 254 SER A CA 1
ATOM 2052 C C . SER A 1 254 ? -9.448 7.502 24.559 1.00 87.19 254 SER A C 1
ATOM 2054 O O . SER A 1 254 ? -8.480 7.712 23.831 1.00 87.19 254 SER A O 1
ATOM 2056 N N . LEU A 1 255 ? -9.894 6.273 24.845 1.00 85.00 255 LEU A N 1
ATOM 2057 C CA . LEU A 1 255 ? -9.237 5.039 24.417 1.00 85.00 255 LEU A CA 1
ATOM 2058 C C . LEU A 1 255 ? -9.177 4.911 22.888 1.00 85.00 255 LEU A C 1
ATOM 2060 O O . LEU A 1 255 ? -8.131 4.591 22.328 1.00 85.00 255 LEU A O 1
ATOM 2064 N N . ILE A 1 256 ? -10.285 5.203 22.211 1.00 80.06 256 ILE A N 1
ATOM 2065 C CA . ILE A 1 256 ? -10.411 4.997 20.761 1.00 80.06 256 ILE A CA 1
ATOM 2066 C C . ILE A 1 256 ? -9.846 6.150 19.921 1.00 80.06 256 ILE A C 1
ATOM 2068 O O . ILE A 1 256 ? -9.708 6.022 18.708 1.00 80.06 256 ILE A O 1
ATOM 2072 N N . LYS A 1 257 ? -9.492 7.286 20.537 1.00 80.44 257 LYS A N 1
ATOM 2073 C CA . LYS A 1 257 ? -9.053 8.508 19.836 1.00 80.44 257 LYS A CA 1
ATOM 2074 C C . LYS A 1 257 ? -7.898 8.283 18.849 1.00 80.44 257 LYS A C 1
ATOM 2076 O O . LYS A 1 257 ? -7.770 9.032 17.885 1.00 80.44 257 LYS A O 1
ATOM 2081 N N . ASN A 1 258 ? -7.051 7.287 19.106 1.00 74.25 258 ASN A N 1
ATOM 2082 C CA . ASN A 1 258 ? -5.882 6.967 18.282 1.00 74.25 258 ASN A CA 1
ATOM 2083 C C . ASN A 1 258 ? -6.004 5.603 17.574 1.00 74.25 258 ASN A C 1
ATOM 2085 O O . ASN A 1 258 ? -4.992 5.010 17.204 1.00 74.25 258 ASN A O 1
ATOM 2089 N N . THR A 1 259 ? -7.224 5.090 17.416 1.00 84.31 259 THR A N 1
ATOM 2090 C CA . THR A 1 259 ? -7.520 3.806 16.757 1.00 84.31 259 THR A CA 1
ATOM 2091 C C . THR A 1 259 ? -8.097 4.033 15.349 1.00 84.31 259 THR A C 1
ATOM 2093 O O . THR A 1 259 ? -8.374 5.183 14.997 1.00 84.31 259 THR A O 1
ATOM 2096 N N . PRO A 1 260 ? -8.206 2.996 14.495 1.00 83.81 260 PRO A N 1
ATOM 2097 C CA . PRO A 1 260 ? -8.816 3.125 13.173 1.00 83.81 260 PRO A CA 1
ATOM 2098 C C . PRO A 1 260 ? -10.281 3.562 13.268 1.00 83.81 260 PRO A C 1
ATOM 2100 O O . PRO A 1 260 ? -11.033 3.034 14.080 1.00 83.81 260 PRO A O 1
ATOM 2103 N N . ASP A 1 261 ? -10.664 4.507 12.412 1.00 79.81 261 ASP A N 1
ATOM 2104 C CA . ASP A 1 261 ? -12.027 5.033 12.285 1.00 79.81 261 ASP A CA 1
ATOM 2105 C C . ASP A 1 261 ? -12.671 4.424 11.026 1.00 79.81 261 ASP A C 1
ATOM 2107 O O . ASP A 1 261 ? -12.178 4.644 9.918 1.00 79.81 261 ASP A O 1
ATOM 2111 N N . PHE A 1 262 ? -13.698 3.589 11.182 1.00 74.31 262 PHE A N 1
ATOM 2112 C CA . PHE A 1 262 ? -14.273 2.737 10.129 1.00 74.31 262 PHE A CA 1
ATOM 2113 C C . PHE A 1 262 ? -15.758 3.065 9.899 1.00 74.31 262 PHE A C 1
ATOM 2115 O O . PHE A 1 262 ? -16.608 2.407 10.474 1.00 74.31 262 PHE A O 1
ATOM 2122 N N . HIS A 1 263 ? -16.116 4.047 9.071 1.00 63.28 263 HIS A N 1
ATOM 2123 C CA . HIS A 1 263 ? -17.520 4.481 8.924 1.00 63.28 263 HIS A CA 1
ATOM 2124 C C . HIS A 1 263 ? -18.452 3.452 8.245 1.00 63.28 263 HIS A C 1
ATOM 2126 O O . HIS A 1 263 ? -18.053 2.813 7.273 1.00 63.28 263 HIS A O 1
ATOM 2132 N N . HIS A 1 264 ? -19.717 3.342 8.699 1.00 55.59 264 HIS A N 1
ATOM 2133 C CA . HIS A 1 264 ? -20.659 2.289 8.276 1.00 55.59 264 HIS A CA 1
ATOM 2134 C C . HIS A 1 264 ? -21.015 2.276 6.780 1.00 55.59 264 HIS A C 1
ATOM 2136 O O . HIS A 1 264 ? -21.325 1.229 6.208 1.00 55.59 264 HIS A O 1
ATOM 2142 N N . GLU A 1 265 ? -20.981 3.439 6.133 1.00 60.19 265 GLU A N 1
ATOM 2143 C CA . GLU A 1 265 ? -21.409 3.575 4.738 1.00 60.19 265 GLU A CA 1
ATOM 2144 C C . GLU A 1 265 ? -20.327 3.155 3.719 1.00 60.19 265 GLU A C 1
ATOM 2146 O O . GLU A 1 265 ? -20.650 2.985 2.543 1.00 60.19 265 GLU A O 1
ATOM 2151 N N . ASP A 1 266 ? -19.085 2.898 4.159 1.00 60.78 266 ASP A N 1
ATOM 2152 C CA . ASP A 1 266 ? -17.906 2.742 3.296 1.00 60.78 266 ASP A CA 1
ATOM 2153 C C . ASP A 1 266 ? -16.911 1.675 3.850 1.00 60.78 266 ASP A C 1
ATOM 2155 O O . ASP A 1 266 ? -15.864 2.014 4.397 1.00 60.78 266 ASP A O 1
ATOM 2159 N N . PHE A 1 267 ? -17.197 0.359 3.735 1.00 77.00 267 PHE A N 1
ATOM 2160 C CA . PHE A 1 267 ? -16.223 -0.715 4.099 1.00 77.00 267 PHE A CA 1
ATOM 2161 C C . PHE A 1 267 ? -15.477 -1.310 2.926 1.00 77.00 267 PHE A C 1
ATOM 2163 O O . PHE A 1 267 ? -15.156 -2.508 2.920 1.00 77.00 267 PHE A O 1
ATOM 2170 N N . SER A 1 268 ? -15.222 -0.513 1.900 1.00 88.25 268 SER A N 1
ATOM 2171 C CA . SER A 1 268 ? -14.321 -0.992 0.874 1.00 88.25 268 SER A CA 1
ATOM 2172 C C . SER A 1 268 ? -12.969 -1.321 1.524 1.00 88.25 268 SER A C 1
ATOM 2174 O O . SER A 1 268 ? -12.534 -0.680 2.484 1.00 88.25 268 SER A O 1
ATOM 2176 N N . LEU A 1 269 ? -12.260 -2.320 0.998 1.00 89.00 269 LEU A N 1
ATOM 2177 C CA . LEU A 1 269 ? -10.885 -2.610 1.433 1.00 89.00 269 LEU A CA 1
ATOM 2178 C C . LEU A 1 269 ? -9.981 -1.367 1.393 1.00 89.00 269 LEU A C 1
ATOM 2180 O O . LEU A 1 269 ? -9.010 -1.270 2.146 1.00 89.00 269 LEU A O 1
ATOM 2184 N N . GLY A 1 270 ? -10.316 -0.401 0.538 1.00 89.88 270 GLY A N 1
ATOM 2185 C CA . GLY A 1 270 ? -9.655 0.887 0.489 1.00 89.88 270 GLY A CA 1
ATOM 2186 C C . GLY A 1 270 ? -9.945 1.821 1.647 1.00 89.88 270 GLY A C 1
ATOM 2187 O O . GLY A 1 270 ? -9.028 2.519 2.091 1.00 89.88 270 GLY A O 1
ATOM 2188 N N . ASP A 1 271 ? -11.166 1.812 2.158 1.00 87.12 271 ASP A N 1
ATOM 2189 C CA . ASP A 1 271 ? -11.542 2.582 3.340 1.00 87.12 271 ASP A CA 1
ATOM 2190 C C . ASP A 1 271 ? -10.852 1.998 4.570 1.00 87.12 271 ASP A C 1
ATOM 2192 O O . ASP A 1 271 ? -10.184 2.726 5.305 1.00 87.12 271 ASP A O 1
ATOM 2196 N N . ILE A 1 272 ? -10.851 0.665 4.694 1.00 88.69 272 ILE A N 1
ATOM 2197 C CA . ILE A 1 272 ? -10.116 -0.050 5.746 1.00 88.69 272 ILE A CA 1
ATOM 2198 C C . ILE A 1 272 ? -8.628 0.302 5.687 1.00 88.69 272 ILE A C 1
ATOM 2200 O O . ILE A 1 272 ? -8.046 0.720 6.686 1.00 88.69 272 ILE A O 1
ATOM 2204 N N . HIS A 1 273 ? -7.992 0.192 4.516 1.00 91.50 273 HIS A N 1
ATOM 2205 C CA . HIS A 1 273 ? -6.589 0.579 4.357 1.00 91.50 273 HIS A CA 1
ATOM 2206 C C . HIS A 1 273 ? -6.347 2.040 4.773 1.00 91.50 273 HIS A C 1
ATOM 2208 O O . HIS A 1 273 ? -5.347 2.341 5.430 1.00 91.50 273 HIS A O 1
ATOM 2214 N N . SER A 1 274 ? -7.237 2.956 4.386 1.00 89.00 274 SER A N 1
ATOM 2215 C CA . SER A 1 274 ? -7.113 4.386 4.689 1.00 89.00 274 SER A CA 1
ATOM 2216 C C . SER A 1 274 ? -7.239 4.669 6.186 1.00 89.00 274 SER A C 1
ATOM 2218 O O . SER A 1 274 ? -6.420 5.416 6.726 1.00 89.00 274 SER A O 1
ATOM 2220 N N . ALA A 1 275 ? -8.185 4.019 6.862 1.00 88.69 275 ALA A N 1
ATOM 2221 C CA . ALA A 1 275 ? -8.376 4.098 8.306 1.00 88.69 275 ALA A CA 1
ATOM 2222 C C . ALA A 1 275 ? -7.157 3.566 9.074 1.00 88.69 275 ALA A C 1
ATOM 2224 O O . ALA A 1 275 ? -6.640 4.244 9.966 1.00 88.69 275 ALA A O 1
ATOM 2225 N N . LEU A 1 276 ? -6.620 2.406 8.672 1.00 91.88 276 LEU A N 1
ATOM 2226 C CA . LEU A 1 276 ? -5.397 1.845 9.257 1.00 91.88 276 LEU A CA 1
ATOM 2227 C C . LEU A 1 276 ? -4.199 2.785 9.058 1.00 91.88 276 LEU A C 1
ATOM 2229 O O . LEU A 1 276 ? -3.459 3.063 10.000 1.00 91.88 276 LEU A O 1
ATOM 2233 N N . ASN A 1 277 ? -4.014 3.306 7.842 1.00 92.06 277 ASN A N 1
ATOM 2234 C CA . ASN A 1 277 ? -2.939 4.248 7.526 1.00 92.06 277 ASN A CA 1
ATOM 2235 C C . ASN A 1 277 ? -3.035 5.528 8.377 1.00 92.06 277 ASN A C 1
ATOM 2237 O O . ASN A 1 277 ? -2.031 5.991 8.923 1.00 92.06 277 ASN A O 1
ATOM 2241 N N . HIS A 1 278 ? -4.244 6.076 8.527 1.00 90.62 278 HIS A N 1
ATOM 2242 C CA . HIS A 1 278 ? -4.489 7.258 9.348 1.00 90.62 278 HIS A CA 1
ATOM 2243 C C . HIS A 1 278 ? -4.180 6.999 10.829 1.00 90.62 278 HIS A C 1
ATOM 2245 O O . HIS A 1 278 ? -3.440 7.770 11.443 1.00 90.62 278 HIS A O 1
ATOM 2251 N N . ALA A 1 279 ? -4.662 5.884 11.381 1.00 91.12 279 ALA A N 1
ATOM 2252 C CA . ALA A 1 279 ? -4.394 5.502 12.764 1.00 91.12 279 ALA A CA 1
ATOM 2253 C C . ALA A 1 279 ? -2.892 5.316 13.031 1.00 91.12 279 ALA A C 1
ATOM 2255 O O . ALA A 1 279 ? -2.369 5.850 14.009 1.00 91.12 279 ALA A O 1
ATOM 2256 N N . ILE A 1 280 ? -2.160 4.651 12.127 1.00 94.50 280 ILE A N 1
ATOM 2257 C CA . ILE A 1 280 ? -0.699 4.492 12.242 1.00 94.50 280 ILE A CA 1
ATOM 2258 C C . ILE A 1 280 ? -0.003 5.853 12.252 1.00 94.50 280 ILE A C 1
ATOM 2260 O O . ILE A 1 280 ? 0.886 6.068 13.078 1.00 94.50 280 ILE A O 1
ATOM 2264 N N . SER A 1 281 ? -0.422 6.773 11.378 1.00 93.19 281 SER A N 1
ATOM 2265 C CA . SER A 1 281 ? 0.131 8.129 11.316 1.00 93.19 281 SER A CA 1
ATOM 2266 C C . SER A 1 281 ? -0.120 8.929 12.595 1.00 93.19 281 SER A C 1
ATOM 2268 O O . SER A 1 281 ? 0.744 9.711 12.990 1.00 93.19 281 SER A O 1
ATOM 2270 N N . ASN A 1 282 ? -1.274 8.748 13.242 1.00 90.44 282 ASN A N 1
ATOM 2271 C CA . ASN A 1 282 ? -1.595 9.416 14.506 1.00 90.44 282 ASN A CA 1
ATOM 2272 C C . ASN A 1 282 ? -0.784 8.836 15.671 1.00 90.44 282 ASN A C 1
ATOM 2274 O O . ASN A 1 282 ? -0.266 9.590 16.495 1.00 90.44 282 ASN A O 1
ATOM 2278 N N . LEU A 1 283 ? -0.636 7.509 15.715 1.00 90.88 283 LEU A N 1
ATOM 2279 C CA . LEU A 1 283 ? 0.159 6.808 16.727 1.00 90.88 283 LEU A CA 1
ATOM 2280 C C . LEU A 1 283 ? 1.664 7.080 16.578 1.00 90.88 283 LEU A C 1
ATOM 2282 O O . LEU A 1 283 ? 2.396 7.055 17.564 1.00 90.88 283 LEU A O 1
ATOM 2286 N N . ASN A 1 284 ? 2.135 7.350 15.357 1.00 92.62 284 ASN A N 1
ATOM 2287 C CA . ASN A 1 284 ? 3.554 7.484 15.038 1.00 92.62 284 ASN A CA 1
ATOM 2288 C C . ASN A 1 284 ? 3.811 8.745 14.189 1.00 92.62 284 ASN A C 1
ATOM 2290 O O . ASN A 1 284 ? 4.108 8.638 12.997 1.00 92.62 284 ASN A O 1
ATOM 2294 N N . PRO A 1 285 ? 3.745 9.951 14.782 1.00 92.94 285 PRO A N 1
ATOM 2295 C CA . PRO A 1 285 ? 3.831 11.214 14.040 1.00 92.94 285 PRO A CA 1
ATOM 2296 C C . PRO A 1 285 ? 5.189 11.466 13.362 1.00 92.94 285 PRO A C 1
ATOM 2298 O O . PRO A 1 285 ? 5.297 12.357 12.521 1.00 92.94 285 PRO A O 1
ATOM 2301 N N . ASP A 1 286 ? 6.224 10.705 13.727 1.00 95.19 286 ASP A N 1
ATOM 2302 C CA . ASP A 1 286 ? 7.555 10.779 13.115 1.00 95.19 286 ASP A CA 1
ATOM 2303 C C . ASP A 1 286 ? 7.670 9.957 11.817 1.00 95.19 286 ASP A C 1
ATOM 2305 O O . ASP A 1 286 ? 8.652 10.110 11.084 1.00 95.19 286 ASP A O 1
ATOM 2309 N N . LEU A 1 287 ? 6.695 9.089 11.522 1.00 93.12 287 LEU A N 1
ATOM 2310 C CA . LEU A 1 287 ? 6.673 8.309 10.288 1.00 93.12 287 LEU A CA 1
ATOM 2311 C C . LEU A 1 287 ? 6.200 9.155 9.107 1.00 93.12 287 LEU A C 1
ATOM 2313 O O . LEU A 1 287 ? 5.320 10.011 9.206 1.00 93.12 287 LEU A O 1
ATOM 2317 N N . THR A 1 288 ? 6.773 8.880 7.944 1.00 90.94 288 THR A N 1
ATOM 2318 C CA . THR A 1 288 ? 6.282 9.419 6.677 1.00 90.94 288 THR A CA 1
ATOM 2319 C C . THR A 1 288 ? 4.988 8.723 6.254 1.00 90.94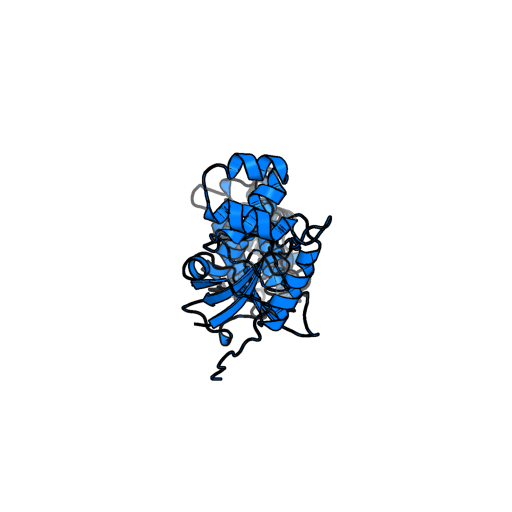 288 THR A C 1
ATOM 2321 O O . THR A 1 288 ? 4.763 7.557 6.568 1.00 90.94 288 THR A O 1
ATOM 2324 N N . GLU A 1 289 ? 4.171 9.393 5.436 1.00 87.38 289 GLU A N 1
ATOM 2325 C CA . GLU A 1 289 ? 2.956 8.808 4.838 1.00 87.38 289 GLU A CA 1
ATOM 2326 C C . GLU A 1 289 ? 3.233 7.466 4.131 1.00 87.38 289 GLU A C 1
ATOM 2328 O O . GLU A 1 289 ? 2.438 6.533 4.194 1.00 87.38 289 GLU A O 1
ATOM 2333 N N . ILE A 1 290 ? 4.407 7.345 3.502 1.00 86.19 290 ILE A N 1
ATOM 2334 C CA . ILE A 1 290 ? 4.859 6.116 2.843 1.00 86.19 290 ILE A CA 1
ATOM 2335 C C . ILE A 1 290 ? 5.099 4.988 3.853 1.00 86.19 290 ILE A C 1
ATOM 2337 O O . ILE A 1 290 ? 4.758 3.839 3.580 1.00 86.19 290 ILE A O 1
ATOM 2341 N N . GLU A 1 291 ? 5.717 5.285 4.993 1.00 90.50 291 GLU A N 1
ATOM 2342 C CA . GLU A 1 291 ? 5.969 4.292 6.041 1.00 90.50 291 GLU A CA 1
ATOM 2343 C C . GLU A 1 291 ? 4.660 3.831 6.685 1.00 90.50 291 GLU A C 1
ATOM 2345 O O . GLU A 1 291 ? 4.459 2.625 6.833 1.00 90.50 291 GLU A O 1
ATOM 2350 N N . CYS A 1 292 ? 3.734 4.755 6.955 1.00 91.94 292 CYS A N 1
ATOM 2351 C CA . CYS A 1 292 ? 2.403 4.424 7.463 1.00 91.94 292 CYS A CA 1
ATOM 2352 C C . CYS A 1 292 ? 1.636 3.511 6.492 1.00 91.94 292 CYS A C 1
ATOM 2354 O O . CYS A 1 292 ? 1.122 2.467 6.897 1.00 91.94 292 CYS A O 1
ATOM 2356 N N . ALA A 1 293 ? 1.644 3.828 5.192 1.00 89.94 293 ALA A N 1
ATOM 2357 C CA . ALA A 1 293 ? 0.940 3.032 4.191 1.00 89.94 293 ALA A CA 1
ATOM 2358 C C . ALA A 1 293 ? 1.572 1.641 3.993 1.00 89.94 293 ALA A C 1
ATOM 2360 O O . ALA A 1 293 ? 0.859 0.656 3.799 1.00 89.94 293 ALA A O 1
ATOM 2361 N N . LYS A 1 294 ? 2.905 1.523 4.097 1.00 89.75 294 LYS A N 1
ATOM 2362 C CA . LYS A 1 294 ? 3.583 0.214 4.130 1.00 89.75 294 LYS A CA 1
ATOM 2363 C C . LYS A 1 294 ? 3.123 -0.619 5.318 1.00 89.75 294 LYS A C 1
ATOM 2365 O O . LYS A 1 294 ? 2.790 -1.785 5.140 1.00 89.75 294 LYS A O 1
ATOM 2370 N N . MET A 1 295 ? 3.073 -0.025 6.507 1.00 93.50 295 MET A N 1
ATOM 2371 C CA . MET A 1 295 ? 2.648 -0.724 7.719 1.00 93.50 295 MET A CA 1
ATOM 2372 C C . MET A 1 295 ? 1.177 -1.159 7.645 1.00 93.50 295 MET A C 1
ATOM 2374 O O . MET A 1 295 ? 0.869 -2.281 8.046 1.00 93.50 295 MET A O 1
ATOM 2378 N N . ALA A 1 296 ? 0.294 -0.327 7.081 1.00 93.19 296 ALA A N 1
ATOM 2379 C CA . ALA A 1 296 ? -1.101 -0.692 6.821 1.00 93.19 296 ALA A CA 1
ATOM 2380 C C . ALA A 1 296 ? -1.203 -1.886 5.854 1.00 93.19 296 ALA A C 1
ATOM 2382 O O . ALA A 1 296 ? -1.909 -2.856 6.125 1.00 93.19 296 ALA A O 1
ATOM 2383 N N . ASN A 1 297 ? -0.431 -1.877 4.767 1.00 91.38 297 ASN A N 1
ATOM 2384 C CA . ASN A 1 297 ? -0.389 -2.993 3.822 1.00 91.38 297 ASN A CA 1
ATOM 2385 C C . ASN A 1 297 ? 0.178 -4.278 4.424 1.00 91.38 297 ASN A C 1
ATOM 2387 O O . ASN A 1 297 ? -0.387 -5.349 4.213 1.00 91.38 297 ASN A O 1
ATOM 2391 N N . GLU A 1 298 ? 1.262 -4.194 5.194 1.00 92.00 298 GLU A N 1
ATOM 2392 C CA . GLU A 1 298 ? 1.823 -5.346 5.906 1.00 92.00 298 GLU A CA 1
ATOM 2393 C C . GLU A 1 298 ? 0.816 -5.943 6.892 1.00 92.00 298 GLU A C 1
ATOM 2395 O O . GLU A 1 298 ? 0.749 -7.165 7.050 1.00 92.00 298 GLU A O 1
ATOM 2400 N N . PHE A 1 299 ? 0.029 -5.091 7.550 1.00 93.81 299 PHE A N 1
ATOM 2401 C CA . PHE A 1 299 ? -1.052 -5.519 8.424 1.00 93.81 299 PHE A CA 1
ATOM 2402 C C . PHE A 1 299 ? -2.126 -6.297 7.650 1.00 93.81 299 PHE A C 1
ATOM 2404 O O . PHE A 1 299 ? -2.403 -7.446 7.997 1.00 93.81 299 PHE A O 1
ATOM 2411 N N . LEU A 1 300 ? -2.647 -5.735 6.555 1.00 90.94 300 LEU A N 1
ATOM 2412 C CA . LEU A 1 300 ? -3.655 -6.391 5.710 1.00 90.94 300 LEU A CA 1
ATOM 2413 C C . LEU A 1 300 ? -3.136 -7.703 5.097 1.00 90.94 300 LEU A C 1
ATOM 2415 O O . LEU A 1 300 ? -3.832 -8.718 5.125 1.00 90.94 300 LEU A O 1
ATOM 2419 N N . CYS A 1 301 ? -1.889 -7.728 4.618 1.00 91.31 301 CYS A N 1
ATOM 2420 C CA . CYS A 1 301 ? -1.260 -8.942 4.089 1.00 91.31 301 CYS A CA 1
ATOM 2421 C C . CYS A 1 301 ? -1.198 -10.052 5.143 1.00 91.31 301 CYS A C 1
ATOM 2423 O O . CYS A 1 301 ? -1.471 -11.213 4.843 1.00 91.31 301 CYS A O 1
ATOM 2425 N N . LYS A 1 302 ? -0.819 -9.713 6.379 1.00 90.69 302 LYS A N 1
ATOM 2426 C CA . LYS A 1 302 ? -0.633 -10.700 7.446 1.00 90.69 302 LYS A CA 1
ATOM 2427 C C . LYS A 1 302 ? -1.965 -11.217 7.987 1.00 90.69 302 LYS A C 1
ATOM 2429 O O . LYS A 1 302 ? -2.104 -12.426 8.169 1.00 90.69 302 LYS A O 1
ATOM 2434 N N . ASN A 1 303 ? -2.908 -10.316 8.242 1.00 87.75 303 ASN A N 1
ATOM 2435 C CA . ASN A 1 303 ? -4.120 -10.642 8.988 1.00 87.75 303 ASN A CA 1
ATOM 2436 C C . ASN A 1 303 ? -5.246 -11.097 8.062 1.00 87.75 303 ASN A C 1
ATOM 2438 O O . ASN A 1 303 ? -5.891 -12.105 8.334 1.00 87.75 303 ASN A O 1
ATOM 2442 N N . LEU A 1 304 ? -5.393 -10.451 6.903 1.00 84.88 304 LEU A N 1
ATOM 2443 C CA . LEU A 1 304 ? -6.429 -10.797 5.927 1.00 84.88 304 LEU A CA 1
ATOM 2444 C C . LEU A 1 304 ? -5.932 -11.694 4.799 1.00 84.88 304 LEU A C 1
ATOM 2446 O O . LEU A 1 304 ? -6.718 -12.118 3.954 1.00 84.88 304 LEU A O 1
ATOM 2450 N N . LYS A 1 305 ? -4.630 -12.011 4.778 1.00 89.25 305 LYS A N 1
ATOM 2451 C CA . LYS A 1 305 ? -3.998 -12.818 3.719 1.00 89.25 305 LYS A CA 1
ATOM 2452 C C . LYS A 1 305 ? -4.221 -12.216 2.330 1.00 89.25 305 LYS A C 1
ATOM 2454 O O . LYS A 1 305 ? -4.289 -12.942 1.340 1.00 89.25 305 LYS A O 1
ATOM 2459 N N . ILE A 1 306 ? -4.330 -10.889 2.259 1.00 89.44 306 ILE A N 1
ATOM 2460 C CA . ILE A 1 306 ? -4.538 -10.172 1.006 1.00 89.44 306 ILE A CA 1
ATOM 2461 C C . ILE A 1 306 ? -3.184 -9.749 0.448 1.00 89.44 306 ILE A C 1
ATOM 2463 O O . ILE A 1 306 ? -2.578 -8.798 0.931 1.00 89.44 306 ILE A O 1
ATOM 2467 N N . SER A 1 307 ? -2.706 -10.438 -0.588 1.00 93.31 307 SER A N 1
ATOM 2468 C CA . SER A 1 307 ? -1.443 -10.068 -1.244 1.00 93.31 307 SER A CA 1
ATOM 2469 C C . SER A 1 307 ? -1.590 -8.910 -2.244 1.00 93.31 307 SER A C 1
ATOM 2471 O O . SER A 1 307 ? -0.593 -8.335 -2.695 1.00 93.31 307 SER A O 1
ATOM 2473 N N . GLY A 1 308 ? -2.822 -8.558 -2.609 1.00 93.38 308 GLY A N 1
ATOM 2474 C CA . GLY A 1 308 ? -3.134 -7.501 -3.561 1.00 93.38 308 GLY A CA 1
ATOM 2475 C C . GLY A 1 308 ? -4.626 -7.395 -3.859 1.00 93.38 308 GLY A C 1
ATOM 2476 O O . GLY A 1 308 ? -5.423 -8.182 -3.355 1.00 93.38 308 GLY A O 1
ATOM 2477 N N . TYR A 1 309 ? -4.976 -6.457 -4.733 1.00 94.12 309 TYR A N 1
ATOM 2478 C CA . TYR A 1 309 ? -6.358 -6.157 -5.107 1.00 94.12 309 TYR A CA 1
ATOM 2479 C C . TYR A 1 309 ? -6.501 -5.967 -6.615 1.00 94.12 309 TYR A C 1
ATOM 2481 O O . TYR A 1 309 ? -5.525 -5.653 -7.305 1.00 94.12 309 TYR A O 1
ATOM 2489 N N . THR A 1 310 ? -7.727 -6.072 -7.121 1.00 95.31 310 THR A N 1
ATOM 2490 C CA . THR A 1 310 ? -8.105 -5.452 -8.396 1.00 95.31 310 THR A CA 1
ATOM 2491 C C . THR A 1 310 ? -8.737 -4.089 -8.153 1.00 95.31 310 THR A C 1
ATOM 2493 O O . THR A 1 310 ? -9.586 -3.947 -7.283 1.00 95.31 310 THR A O 1
ATOM 2496 N N . ALA A 1 311 ? -8.377 -3.080 -8.934 1.00 94.38 311 ALA A N 1
ATOM 2497 C CA . ALA A 1 311 ? -8.891 -1.720 -8.794 1.00 94.38 311 ALA A CA 1
ATOM 2498 C C . ALA A 1 311 ? -9.240 -1.112 -10.154 1.00 94.38 311 ALA A C 1
ATOM 2500 O O . ALA A 1 311 ? -8.807 -1.608 -11.190 1.00 94.38 311 ALA A O 1
ATOM 2501 N N . GLU A 1 312 ? -10.041 -0.046 -10.175 1.00 93.62 312 GLU A N 1
ATOM 2502 C CA . GLU A 1 312 ? -10.273 0.709 -11.410 1.00 93.62 312 GLU A CA 1
ATOM 2503 C C . GLU A 1 312 ? -9.011 1.451 -11.842 1.00 93.62 312 GLU A C 1
ATOM 2505 O O . GLU A 1 312 ? -8.487 2.293 -11.108 1.00 93.62 312 GLU A O 1
ATOM 2510 N N . ALA A 1 313 ? -8.569 1.189 -13.068 1.00 92.19 313 ALA A N 1
ATOM 2511 C CA . ALA A 1 313 ? -7.400 1.839 -13.623 1.00 92.19 313 ALA A CA 1
ATOM 2512 C C . ALA A 1 313 ? -7.626 3.348 -13.795 1.00 92.19 313 ALA A C 1
ATOM 2514 O O . ALA A 1 313 ? -8.702 3.805 -14.189 1.00 92.19 313 ALA A O 1
ATOM 2515 N N . MET A 1 314 ? -6.587 4.141 -13.523 1.00 87.94 314 MET A N 1
ATOM 2516 C CA . MET A 1 314 ? -6.643 5.595 -13.719 1.00 87.94 314 MET A CA 1
ATOM 2517 C C . MET A 1 314 ? -6.651 5.986 -15.205 1.00 87.94 314 MET A C 1
ATOM 2519 O O . MET A 1 314 ? -7.243 6.997 -15.588 1.00 87.94 314 MET A O 1
ATOM 2523 N N . TYR A 1 315 ? -5.970 5.197 -16.032 1.00 88.12 315 TYR A N 1
ATOM 2524 C CA . TYR A 1 315 ? -5.899 5.366 -17.482 1.00 88.12 315 TYR A CA 1
ATOM 2525 C C . TYR A 1 315 ? -6.471 4.129 -18.178 1.00 88.12 315 TYR A C 1
ATOM 2527 O O . TYR A 1 315 ? -6.911 3.187 -17.526 1.00 88.12 315 TYR A O 1
ATOM 2535 N N . GLY A 1 316 ? -6.461 4.130 -19.509 1.00 88.75 316 GLY A N 1
ATOM 2536 C CA . GLY A 1 316 ? -7.009 3.035 -20.299 1.00 88.75 316 GLY A CA 1
ATOM 2537 C C . GLY A 1 316 ? -8.471 3.233 -20.671 1.00 88.75 316 GLY A C 1
ATOM 2538 O O . GLY A 1 316 ? -8.987 4.357 -20.747 1.00 88.75 316 GLY A O 1
ATOM 2539 N N . LYS A 1 317 ? -9.135 2.123 -20.986 1.00 91.62 317 LYS A N 1
ATOM 2540 C CA . LYS A 1 317 ? -10.545 2.128 -21.394 1.00 91.62 317 LYS A CA 1
ATOM 2541 C C . LYS A 1 317 ? -11.448 2.287 -20.161 1.00 91.62 317 LYS A C 1
ATOM 2543 O O . LYS A 1 317 ? -11.106 1.795 -19.091 1.00 91.62 317 LYS A O 1
ATOM 2548 N N . PRO A 1 318 ? -12.630 2.917 -20.288 1.00 92.81 318 PRO A N 1
ATOM 2549 C CA . PRO A 1 318 ? -13.584 2.987 -19.183 1.00 92.81 318 PRO A CA 1
ATOM 2550 C C . PRO A 1 318 ? -13.901 1.598 -18.610 1.00 92.81 318 PRO A C 1
ATOM 2552 O O . PRO A 1 318 ? -14.249 0.689 -19.366 1.00 92.81 318 PRO A O 1
ATOM 2555 N N . GLY A 1 319 ? -13.781 1.453 -17.287 1.00 91.69 319 GLY A N 1
ATOM 2556 C CA . GLY A 1 319 ? -13.992 0.191 -16.570 1.00 91.69 319 GLY A CA 1
ATOM 2557 C C . GLY A 1 319 ? -12.831 -0.805 -16.659 1.00 91.69 319 GLY A C 1
ATOM 2558 O O . GLY A 1 319 ? -12.969 -1.933 -16.187 1.00 91.69 319 GLY A O 1
ATOM 2559 N N . GLU A 1 320 ? -11.702 -0.431 -17.268 1.00 94.56 320 GLU A N 1
ATOM 2560 C CA . GLU A 1 320 ? -10.497 -1.257 -17.238 1.00 94.56 320 GLU A CA 1
ATOM 2561 C C . GLU A 1 320 ? -9.975 -1.368 -15.801 1.00 94.56 320 GLU A C 1
ATOM 2563 O O . GLU A 1 320 ? -9.972 -0.398 -15.040 1.00 94.56 320 GLU A O 1
ATOM 2568 N N . LYS A 1 321 ? -9.578 -2.583 -15.420 1.00 94.69 321 LYS A N 1
ATOM 2569 C CA . LYS A 1 321 ? -9.083 -2.893 -14.081 1.00 94.69 321 LYS A CA 1
ATOM 2570 C C . LYS A 1 321 ? -7.565 -3.045 -14.103 1.00 94.69 321 LYS A C 1
ATOM 2572 O O . LYS A 1 321 ? -6.989 -3.538 -15.074 1.00 94.69 321 LYS A O 1
ATOM 2577 N N . GLU A 1 322 ? -6.939 -2.658 -13.007 1.00 94.81 322 GLU A N 1
ATOM 2578 C CA . GLU A 1 322 ? -5.533 -2.891 -12.708 1.00 94.81 322 GLU A CA 1
ATOM 2579 C C . GLU A 1 322 ? -5.390 -3.796 -11.484 1.00 94.81 322 GLU A C 1
ATOM 2581 O O . GLU A 1 322 ? -6.303 -3.927 -10.673 1.00 94.81 322 GLU A O 1
ATOM 2586 N N . ILE A 1 323 ? -4.243 -4.452 -11.380 1.00 95.00 323 ILE A N 1
ATOM 2587 C CA . ILE A 1 323 ? -3.844 -5.294 -10.261 1.00 95.00 323 ILE A CA 1
ATOM 2588 C C . ILE A 1 323 ? -2.871 -4.488 -9.413 1.00 95.00 323 ILE A C 1
ATOM 2590 O O . ILE A 1 323 ? -1.857 -4.013 -9.925 1.00 95.00 323 ILE A O 1
ATOM 2594 N N . VAL A 1 324 ? -3.140 -4.379 -8.121 1.00 93.69 324 VAL A N 1
ATOM 2595 C CA . VAL A 1 324 ? -2.279 -3.689 -7.162 1.00 93.69 324 VAL A CA 1
ATOM 2596 C C . VAL A 1 324 ? -1.722 -4.723 -6.205 1.00 93.69 324 VAL A C 1
ATOM 2598 O O . VAL A 1 324 ? -2.464 -5.283 -5.407 1.00 93.69 324 VAL A O 1
ATOM 2601 N N . ILE A 1 325 ? -0.424 -5.007 -6.291 1.00 93.94 325 ILE A N 1
ATOM 2602 C CA . ILE A 1 325 ? 0.230 -5.948 -5.378 1.00 93.94 325 ILE A CA 1
ATOM 2603 C C . ILE A 1 325 ? 0.889 -5.165 -4.250 1.00 93.94 325 ILE A C 1
ATOM 2605 O O . ILE A 1 325 ? 1.755 -4.317 -4.495 1.00 93.94 325 ILE A O 1
ATOM 2609 N N . ILE A 1 326 ? 0.467 -5.471 -3.026 1.00 92.44 326 ILE A N 1
ATOM 2610 C CA . ILE A 1 326 ? 0.925 -4.829 -1.789 1.00 92.44 326 ILE A CA 1
ATOM 2611 C C . ILE A 1 326 ? 1.862 -5.727 -0.971 1.00 92.44 326 ILE A C 1
ATOM 2613 O O . ILE A 1 326 ? 2.558 -5.244 -0.082 1.00 92.44 326 ILE A O 1
ATOM 2617 N N . ASP A 1 327 ? 1.931 -7.016 -1.308 1.00 93.19 327 ASP A N 1
ATOM 2618 C CA . ASP A 1 327 ? 2.836 -7.977 -0.684 1.00 93.19 327 ASP A CA 1
ATOM 2619 C C . ASP A 1 327 ? 4.255 -7.855 -1.258 1.00 93.19 327 ASP A C 1
ATOM 2621 O O . ASP A 1 327 ? 4.540 -8.210 -2.411 1.00 93.19 327 ASP A O 1
ATOM 2625 N N . GLN A 1 328 ? 5.168 -7.355 -0.426 1.00 90.94 328 GLN A N 1
ATOM 2626 C CA . GLN A 1 328 ? 6.569 -7.190 -0.793 1.00 90.94 328 GLN A CA 1
ATOM 2627 C C . GLN A 1 328 ? 7.263 -8.526 -1.081 1.00 90.94 328 GLN A C 1
ATOM 2629 O O . GLN A 1 328 ? 8.020 -8.612 -2.050 1.00 90.94 328 GLN A O 1
ATOM 2634 N N . GLN A 1 329 ? 7.016 -9.569 -0.285 1.00 91.12 329 GLN A N 1
ATOM 2635 C CA . GLN A 1 329 ? 7.687 -10.862 -0.463 1.00 91.12 329 GLN A CA 1
ATOM 2636 C C . GLN A 1 329 ? 7.270 -11.505 -1.784 1.00 91.12 329 GLN A C 1
ATOM 2638 O O . GLN A 1 329 ? 8.103 -12.051 -2.516 1.00 91.12 329 GLN A O 1
ATOM 2643 N N . LEU A 1 330 ? 5.986 -11.385 -2.124 1.00 93.19 330 LEU A N 1
ATOM 2644 C CA . LEU A 1 330 ? 5.464 -11.841 -3.402 1.00 93.19 330 LEU A CA 1
ATOM 2645 C C . LEU A 1 330 ? 6.162 -11.136 -4.573 1.00 93.19 330 LEU A C 1
ATOM 2647 O O . LEU A 1 330 ? 6.621 -11.799 -5.508 1.00 93.19 330 LEU A O 1
ATOM 2651 N N . LEU A 1 331 ? 6.303 -9.810 -4.518 1.00 91.25 331 LEU A N 1
ATOM 2652 C CA . LEU A 1 331 ? 6.940 -9.041 -5.591 1.00 91.25 331 LEU A CA 1
ATOM 2653 C C . LEU A 1 331 ? 8.449 -9.244 -5.690 1.00 91.25 331 LEU A C 1
ATOM 2655 O O . LEU A 1 331 ? 8.977 -9.268 -6.800 1.00 91.25 331 LEU A O 1
ATOM 2659 N N . GLU A 1 332 ? 9.150 -9.457 -4.580 1.00 91.62 332 GLU A N 1
ATOM 2660 C CA . GLU A 1 332 ? 10.575 -9.811 -4.602 1.00 91.62 332 GLU A CA 1
ATOM 2661 C C . GLU A 1 332 ? 10.838 -11.132 -5.343 1.00 91.62 332 GLU A C 1
ATOM 2663 O O . GLU A 1 332 ? 11.921 -11.331 -5.898 1.00 91.62 332 GLU A O 1
ATOM 2668 N N . SER A 1 333 ? 9.840 -12.019 -5.400 1.00 92.94 333 SER A N 1
ATOM 2669 C CA . SER A 1 333 ? 9.903 -13.279 -6.148 1.00 92.94 333 SER A CA 1
ATOM 2670 C C . SER A 1 333 ? 9.477 -13.166 -7.620 1.00 92.94 333 SER A C 1
ATOM 2672 O O . SER A 1 333 ? 9.635 -14.124 -8.389 1.00 92.94 333 SER A O 1
ATOM 2674 N N . ALA A 1 334 ? 8.938 -12.015 -8.036 1.00 95.38 334 ALA A N 1
ATOM 2675 C CA . ALA A 1 334 ? 8.461 -11.806 -9.395 1.00 95.38 334 ALA A CA 1
ATOM 2676 C C . ALA A 1 334 ? 9.622 -11.708 -10.396 1.00 95.38 334 ALA A C 1
ATOM 2678 O O . ALA A 1 334 ? 10.694 -11.170 -10.116 1.00 95.38 334 ALA A O 1
ATOM 2679 N N . LYS A 1 335 ? 9.393 -12.207 -11.614 1.00 95.81 335 LYS A N 1
ATOM 2680 C CA . LYS A 1 335 ? 10.335 -12.046 -12.730 1.00 95.81 335 LYS A CA 1
ATOM 2681 C C . LYS A 1 335 ? 9.920 -10.853 -13.570 1.00 95.81 335 LYS A C 1
ATOM 2683 O O . LYS A 1 335 ? 8.772 -10.799 -14.006 1.00 95.81 335 LYS A O 1
ATOM 2688 N N . ILE A 1 336 ? 10.860 -9.958 -13.846 1.00 94.94 336 ILE A N 1
ATOM 2689 C CA . ILE A 1 336 ? 10.646 -8.802 -14.715 1.00 94.94 336 ILE A CA 1
ATOM 2690 C C . ILE A 1 336 ? 11.467 -8.932 -15.992 1.00 94.94 336 ILE A C 1
ATOM 2692 O O . ILE A 1 336 ? 12.601 -9.411 -15.975 1.00 94.94 336 ILE A O 1
ATOM 2696 N N . VAL A 1 337 ? 10.875 -8.519 -17.105 1.00 94.00 337 VAL A N 1
ATOM 2697 C CA . VAL A 1 337 ? 11.530 -8.446 -18.411 1.00 94.00 337 VAL A CA 1
ATOM 2698 C C . VAL A 1 337 ? 11.171 -7.099 -19.026 1.00 94.00 337 VAL A C 1
ATOM 2700 O O . VAL A 1 337 ? 9.989 -6.816 -19.215 1.00 94.00 337 VAL A O 1
ATOM 2703 N N . GLU A 1 338 ? 12.171 -6.260 -19.317 1.00 91.12 338 GLU A N 1
ATOM 2704 C CA . GLU A 1 338 ? 11.957 -5.029 -20.092 1.00 91.12 338 GLU A CA 1
ATOM 2705 C C . GLU A 1 338 ? 11.454 -5.417 -21.487 1.00 91.12 338 GLU A C 1
ATOM 2707 O O . GLU A 1 338 ? 12.024 -6.285 -22.154 1.00 91.12 338 GLU A O 1
ATOM 2712 N N . VAL A 1 339 ? 10.357 -4.801 -21.921 1.00 88.94 339 VAL A N 1
ATOM 2713 C CA . VAL A 1 339 ? 9.747 -5.062 -23.225 1.00 88.94 339 VAL A CA 1
ATOM 2714 C C . VAL A 1 339 ? 9.774 -3.806 -24.079 1.00 88.94 339 VAL A C 1
ATOM 2716 O O . VAL A 1 339 ? 9.491 -2.702 -23.618 1.00 88.94 339 VAL A O 1
ATOM 2719 N N . ASN A 1 340 ? 10.082 -3.978 -25.364 1.00 82.31 340 ASN A N 1
ATOM 2720 C CA . ASN A 1 340 ? 10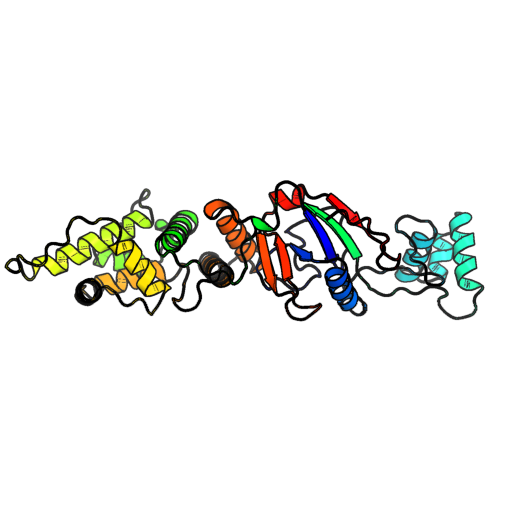.041 -2.882 -26.319 1.00 82.31 340 ASN A CA 1
ATOM 2721 C C . ASN A 1 340 ? 8.576 -2.575 -26.682 1.00 82.31 340 ASN A C 1
ATOM 2723 O O . ASN A 1 340 ? 7.944 -3.386 -27.362 1.00 82.31 340 ASN A O 1
ATOM 2727 N N . PRO A 1 341 ? 8.030 -1.406 -26.302 1.00 76.62 341 PRO A N 1
ATOM 2728 C CA . PRO A 1 341 ? 6.617 -1.091 -26.511 1.00 76.62 341 PRO A CA 1
ATOM 2729 C C . PRO A 1 341 ? 6.256 -0.834 -27.987 1.00 76.62 341 PRO A C 1
ATOM 2731 O O . PRO A 1 341 ? 5.074 -0.675 -28.289 1.00 76.62 341 PRO A O 1
ATOM 2734 N N . TYR A 1 342 ? 7.244 -0.761 -28.892 1.00 70.06 342 TYR A N 1
ATOM 2735 C CA . TYR A 1 342 ? 7.070 -0.460 -30.322 1.00 70.06 342 TYR A CA 1
ATOM 2736 C C . TYR A 1 342 ? 7.294 -1.658 -31.245 1.00 70.06 342 TYR A C 1
ATOM 2738 O O . TYR A 1 342 ? 7.121 -1.521 -32.456 1.00 70.06 342 TYR A O 1
ATOM 2746 N N . ASN A 1 343 ? 7.692 -2.809 -30.705 1.00 68.19 343 ASN A N 1
ATOM 2747 C CA . ASN A 1 343 ? 7.585 -4.047 -31.458 1.00 68.19 343 ASN A CA 1
ATOM 2748 C C . ASN A 1 343 ? 6.134 -4.509 -31.330 1.00 68.19 343 ASN A C 1
ATOM 2750 O O . ASN A 1 343 ? 5.636 -4.653 -30.213 1.00 68.19 343 ASN A O 1
ATOM 2754 N N . ASP A 1 344 ? 5.447 -4.687 -32.462 1.00 52.47 344 ASP A N 1
ATOM 2755 C CA . ASP A 1 344 ? 4.106 -5.265 -32.465 1.00 52.47 344 ASP A CA 1
ATOM 2756 C C . ASP A 1 344 ? 4.168 -6.594 -31.709 1.00 52.47 344 ASP A C 1
ATOM 2758 O O . ASP A 1 344 ? 4.949 -7.490 -32.034 1.00 52.47 344 ASP A O 1
ATOM 2762 N N . PHE A 1 345 ? 3.400 -6.668 -30.628 1.00 51.09 345 PHE A N 1
ATOM 2763 C CA . PHE A 1 345 ? 3.337 -7.819 -29.751 1.00 51.09 345 PHE A CA 1
ATOM 2764 C C . PHE A 1 345 ? 2.720 -8.990 -30.532 1.00 51.09 345 PHE A C 1
ATOM 2766 O O . PHE A 1 345 ? 1.504 -9.153 -30.543 1.00 51.09 345 PHE A O 1
ATOM 2773 N N . GLU A 1 346 ? 3.536 -9.838 -31.164 1.00 40.00 346 GLU A N 1
ATOM 2774 C CA . GLU A 1 346 ? 3.143 -11.218 -31.481 1.00 40.00 346 GLU A CA 1
ATOM 2775 C C . GLU A 1 346 ? 3.111 -12.015 -30.166 1.00 40.00 346 GLU A C 1
ATOM 2777 O O . GLU A 1 346 ? 3.936 -12.889 -29.904 1.00 40.00 346 GLU A O 1
ATOM 2782 N N . LEU A 1 347 ? 2.193 -11.650 -29.271 1.00 42.41 347 LEU A N 1
ATOM 2783 C CA . LEU A 1 347 ? 1.923 -12.415 -28.065 1.00 42.41 347 LEU A CA 1
ATOM 2784 C C . LEU A 1 347 ? 1.115 -13.640 -28.488 1.00 42.41 347 LEU A C 1
ATOM 2786 O O . LEU A 1 347 ? -0.051 -13.540 -28.868 1.00 42.41 347 LEU A O 1
ATOM 2790 N N . GLY A 1 348 ? 1.761 -14.803 -28.450 1.00 34.91 348 GLY A N 1
ATOM 2791 C CA . GLY A 1 348 ? 1.068 -16.081 -28.411 1.00 34.91 348 GLY A CA 1
ATOM 2792 C C . GLY A 1 348 ? 0.242 -16.140 -27.130 1.00 34.91 348 GLY A C 1
ATOM 2793 O O . GLY A 1 348 ? 0.761 -16.490 -26.075 1.00 34.91 348 GLY A O 1
ATOM 2794 N N . TYR A 1 349 ? -1.017 -15.729 -27.222 1.00 31.75 349 TYR A N 1
ATOM 2795 C CA . TYR A 1 349 ? -2.012 -15.930 -26.182 1.00 31.75 349 TYR A CA 1
ATOM 2796 C C . TYR A 1 349 ? -2.574 -17.346 -26.328 1.00 31.75 349 TYR A C 1
ATOM 2798 O O . TYR A 1 349 ? -3.363 -17.597 -27.237 1.00 31.75 349 TYR A O 1
ATOM 2806 N N . ASP A 1 350 ? -2.180 -18.252 -25.438 1.00 29.91 350 ASP A N 1
ATOM 2807 C CA . ASP A 1 350 ? -3.027 -19.390 -25.079 1.00 29.91 350 ASP A CA 1
ATOM 2808 C C . ASP A 1 350 ? -3.875 -18.933 -23.882 1.00 29.91 350 ASP A C 1
ATOM 2810 O O . ASP A 1 350 ? -3.336 -18.678 -22.803 1.00 29.91 350 ASP A O 1
ATOM 2814 N N . TYR A 1 351 ? -5.177 -18.742 -24.124 1.00 34.47 351 TYR A N 1
ATOM 2815 C CA . TYR A 1 351 ? -6.200 -18.546 -23.090 1.00 34.47 351 TYR A CA 1
ATOM 2816 C C . TYR A 1 351 ? -6.614 -19.884 -22.480 1.00 34.47 351 TYR A C 1
ATOM 2818 O O . TYR A 1 351 ? -6.775 -20.853 -23.263 1.00 34.47 351 TYR A O 1
#

Sequence (351 aa):
MITTFTATPKRFDKFDFNKIGTGTGLARHGFGFYFGSPDLAKDYLSTYKTYDGADPTYMYKSKIIEPETIPYEVIEVIESKGFDQAIDHFSGMSEHIKFLNVLTNNGNGKAYSCPHRGVLYQVSIPHIDISDLKDWSETLYESDELIDIYIDFCNKYVNPQDFDPETLKYLADAGVFIDEDTDFESIIENLLDKGFDETYDVDPDDDEIYPSATCGTDLKDICIHRAFDDYDFDDGFQEDFDNLSQKFHAAFQSLIKNTPDFHHEDFSLGDIHSALNHAISNLNPDLTEIECAKMANEFLCKNLKISGYTAEAMYGKPGEKEIVIIDQQLLESAKIVEVNPYNDFELGYDY

Radius of gyration: 28.93 Å; chains: 1; bounding box: 77×40×82 Å